Protein AF-A0A939KKQ6-F1 (afdb_monomer)

Organism: NCBI:txid2817862

Radius of gyration: 31.35 Å; Cα contacts (8 Å, |Δi|>4): 139; chains: 1; bounding box: 99×59×78 Å

Foldseek 3Di:
DVVVVVVVVVVVVVVVVVVVVVVVLVVLLVVLVVQLCVQLVVLVCCVVPPDDPDLLVSLVVNLVSQLVNQLSLLLSLQLNVVVVVVDPGSVVSSVVSSVVCVVLSSVLSNVLSVLSSVLSVCVVVCVVVVVVVVNVVSVVVSVLVNVLSSQLSVLCNPPPDDSVVSSVVSVVVSVVVVVVVVVVVVVVVVCVVVVVVVVVCVVVVVVVVVVVVVVVVCVVPVPPPPDD

Secondary structure (DSSP, 8-state):
-HHHHHHHHHHHHHHHHHHHHHHHHHHHHHHHHHHHHHHTHHHHHHHHH---S-HHHHHHHHHHHHTTHHHHHHHHHHHHHHHHTT-S-HHHHHHHHHHHHHHHHHHHHHHHHHHHHHHHHHHHHHHHTT-HHHHHHHHHHHHHHHHHHHHHHHHHHHS---HHHHHHHHHHHHHHHHHHHHHHHHHHHHHHHHHHHHHHHHHHHHHHHHHHHHHHHHHHH-------

Sequence (228 aa):
MKDNNRNRKTNEQLAMNSVKKAVDGVYDLIMANALFMMFNLHILLFLLFYNPANIVLYYLYMALLSLNLLPSYSALVYAVSRKREGGKGIFSDFVKGYRKHFKSSFIIGLLGAVLITFTMYNALFFFISEMEVIFAVLQFQVFFLLIAVMATVPVMIYEEGALREVLSKTFKRFFKLMLTATAAVLILLLTVYLGRIVIVTLIFGFALAAIAQKTLYLRLLGQPDKKK

Solvent-accessible surface area (backbone atoms only — not comparable to full-atom values): 12204 Å² total; per-residue (Å²): 122,72,66,66,60,51,55,49,54,52,52,51,52,51,50,51,52,50,52,49,53,50,51,53,50,54,49,46,52,53,51,42,50,51,52,41,48,62,76,43,40,70,50,55,50,44,71,74,69,62,77,67,94,42,72,67,59,43,43,52,50,52,26,62,57,45,31,52,52,37,18,40,48,39,5,40,55,41,16,60,52,38,50,79,74,69,49,97,40,54,68,65,38,22,58,49,26,26,66,75,43,28,70,66,27,34,58,54,14,48,55,50,24,50,53,52,35,53,51,64,65,46,48,60,57,30,58,77,66,72,35,54,70,61,43,52,53,52,51,52,52,49,51,52,48,49,52,53,57,60,53,30,45,62,46,52,70,75,58,76,68,57,70,69,55,35,48,52,52,34,52,54,50,50,51,50,51,49,52,51,52,51,48,51,52,51,51,51,52,49,51,54,53,52,50,51,52,53,52,51,51,49,54,54,50,52,51,51,50,51,53,51,49,52,52,50,50,49,65,74,64,63,71,74,81,76,88,124

Structure (mmCIF, N/CA/C/O backbone):
data_AF-A0A939KKQ6-F1
#
_entry.id   AF-A0A939KKQ6-F1
#
loop_
_atom_site.group_PDB
_atom_site.id
_atom_site.type_symbol
_atom_site.label_atom_id
_atom_site.label_alt_id
_atom_site.label_comp_id
_atom_site.label_asym_id
_atom_site.label_entity_id
_atom_site.label_seq_id
_atom_site.pdbx_PDB_ins_code
_atom_site.Cartn_x
_atom_site.Cartn_y
_atom_site.Cartn_z
_atom_site.occupancy
_atom_site.B_iso_or_equiv
_atom_site.auth_seq_id
_atom_site.auth_comp_id
_atom_site.auth_asym_id
_atom_site.auth_atom_id
_atom_site.pdbx_PDB_model_num
ATOM 1 N N . MET A 1 1 ? -15.655 -25.500 50.447 1.00 57.69 1 MET A N 1
ATOM 2 C CA . MET A 1 1 ? -15.941 -26.158 49.144 1.00 57.69 1 MET A CA 1
ATOM 3 C C . MET A 1 1 ? -16.738 -25.307 48.138 1.00 57.69 1 MET A C 1
ATOM 5 O O . MET A 1 1 ? -16.566 -25.536 46.949 1.00 57.69 1 MET A O 1
ATOM 9 N N . LYS A 1 2 ? -17.566 -24.321 48.538 1.00 56.38 2 LYS A N 1
ATOM 10 C CA . LYS A 1 2 ? -18.364 -23.494 47.597 1.00 56.38 2 LYS A CA 1
ATOM 11 C C . LYS A 1 2 ? -17.552 -22.519 46.717 1.00 56.38 2 LYS A C 1
ATOM 13 O O . LYS A 1 2 ? -17.923 -22.329 45.562 1.00 56.38 2 LYS A O 1
ATOM 18 N N . ASP A 1 3 ? -16.440 -21.965 47.206 1.00 60.19 3 ASP A N 1
ATOM 19 C CA . ASP A 1 3 ? -15.633 -20.993 46.436 1.00 60.19 3 ASP A CA 1
ATOM 20 C C . ASP A 1 3 ? -14.874 -21.600 45.255 1.00 60.19 3 ASP A C 1
ATOM 22 O O . ASP A 1 3 ? -14.750 -20.974 44.202 1.00 60.19 3 ASP A O 1
ATOM 26 N N . ASN A 1 4 ? -14.445 -22.858 45.373 1.00 60.75 4 ASN A N 1
ATOM 27 C CA . ASN A 1 4 ? -13.670 -23.515 44.319 1.00 60.75 4 ASN A CA 1
ATOM 28 C C . ASN A 1 4 ? -14.502 -23.728 43.037 1.00 60.75 4 ASN A C 1
ATOM 30 O O . ASN A 1 4 ? -13.975 -23.703 41.929 1.00 60.75 4 ASN A O 1
ATOM 34 N N . ASN A 1 5 ? -15.824 -23.874 43.180 1.00 61.81 5 ASN A N 1
ATOM 35 C CA . ASN A 1 5 ? -16.749 -24.061 42.060 1.00 61.81 5 ASN A CA 1
ATOM 36 C C . ASN A 1 5 ? -17.124 -22.738 41.365 1.00 61.81 5 ASN A C 1
ATOM 38 O O . ASN A 1 5 ? -17.440 -22.735 40.176 1.00 61.81 5 ASN A O 1
ATOM 42 N N . ARG A 1 6 ? -17.074 -21.605 42.084 1.00 65.38 6 ARG A N 1
ATOM 43 C CA . ARG A 1 6 ? -17.277 -20.267 41.503 1.00 65.38 6 ARG A CA 1
ATOM 44 C C . ARG A 1 6 ? -16.090 -19.859 40.639 1.00 65.38 6 ARG A C 1
ATOM 46 O O . ARG A 1 6 ? -16.294 -19.492 39.489 1.00 65.38 6 ARG A O 1
ATOM 53 N N . ASN A 1 7 ? -14.868 -20.015 41.148 1.00 69.44 7 ASN A N 1
ATOM 54 C CA . ASN A 1 7 ? -13.655 -19.670 40.401 1.00 69.44 7 ASN A CA 1
ATOM 55 C C . ASN A 1 7 ? -13.501 -20.499 39.119 1.00 69.44 7 ASN A C 1
ATOM 57 O O . ASN A 1 7 ? -13.081 -19.974 38.091 1.00 69.44 7 ASN A O 1
ATOM 61 N N . ARG A 1 8 ? -13.915 -21.773 39.146 1.00 69.12 8 ARG A N 1
ATOM 62 C CA . ARG A 1 8 ? -13.898 -22.644 37.964 1.00 69.12 8 ARG A CA 1
ATOM 63 C C . ARG A 1 8 ? -14.851 -22.156 36.866 1.00 69.12 8 ARG A C 1
ATOM 65 O O . ARG A 1 8 ? -14.421 -21.998 35.729 1.00 69.12 8 ARG A O 1
ATOM 72 N N . LYS A 1 9 ? -16.092 -21.797 37.222 1.00 71.56 9 LYS A N 1
ATOM 73 C CA . LYS A 1 9 ? -17.077 -21.229 36.282 1.00 71.56 9 LYS A CA 1
ATOM 74 C C . LYS A 1 9 ? -16.647 -19.876 35.708 1.00 71.56 9 LYS A C 1
ATOM 76 O O . LYS A 1 9 ? -16.843 -19.635 34.521 1.00 71.56 9 LYS A O 1
ATOM 81 N N . THR A 1 10 ? -16.035 -19.011 36.520 1.00 77.31 10 THR A N 1
ATOM 82 C CA . THR A 1 10 ? -15.512 -17.716 36.055 1.00 77.31 10 THR A CA 1
ATOM 83 C C . THR A 1 10 ? -14.364 -17.903 35.061 1.00 77.31 10 THR A C 1
ATOM 85 O O . THR A 1 10 ? -14.340 -17.249 34.021 1.00 77.31 10 THR A O 1
ATOM 88 N N . ASN A 1 11 ? -13.445 -18.835 35.330 1.00 75.56 11 ASN A N 1
ATOM 89 C CA . ASN A 1 11 ? -12.328 -19.135 34.432 1.00 75.56 11 ASN A CA 1
ATOM 90 C C . ASN A 1 11 ? -12.797 -19.774 33.114 1.00 75.56 11 ASN A C 1
ATOM 92 O O . ASN A 1 11 ? -12.297 -19.411 32.051 1.00 75.56 11 ASN A O 1
ATOM 96 N N . GLU A 1 12 ? -13.794 -20.661 33.161 1.00 76.38 12 GLU A N 1
ATOM 97 C CA . GLU A 1 12 ? -14.427 -21.238 31.967 1.00 76.38 12 GLU A CA 1
ATOM 98 C C . GLU A 1 12 ? -15.141 -20.170 31.123 1.00 76.38 12 GLU A C 1
ATOM 100 O O . GLU A 1 12 ? -14.982 -20.141 29.904 1.00 76.38 12 GLU A O 1
ATOM 105 N N . GLN A 1 13 ? -15.853 -19.226 31.752 1.00 76.31 13 GLN A N 1
ATOM 106 C CA . GLN A 1 13 ? -16.462 -18.088 31.051 1.00 76.31 13 GLN A CA 1
ATOM 107 C C . GLN A 1 13 ? -15.425 -17.157 30.418 1.00 76.31 13 GLN A C 1
ATOM 109 O O . GLN A 1 13 ? -15.622 -16.694 29.294 1.00 76.31 13 GLN A O 1
ATOM 114 N N . LEU A 1 14 ? -14.315 -16.879 31.106 1.00 75.81 14 LEU A N 1
ATOM 115 C CA . LEU A 1 14 ? -13.223 -16.071 30.560 1.00 75.81 14 LEU A CA 1
ATOM 116 C C . LEU A 1 14 ? -12.559 -16.758 29.360 1.00 75.81 14 LEU A C 1
ATOM 118 O O . LEU A 1 14 ? -12.304 -16.094 28.354 1.00 75.81 14 LEU A O 1
ATOM 122 N N . ALA A 1 15 ? -12.347 -18.075 29.431 1.00 74.81 15 ALA A N 1
ATOM 123 C CA . ALA A 1 15 ? -11.810 -18.872 28.331 1.00 74.81 15 ALA A CA 1
ATOM 124 C C . ALA A 1 15 ? -12.779 -18.944 27.137 1.00 74.81 15 ALA A C 1
ATOM 126 O O . ALA A 1 15 ? -12.375 -18.728 25.999 1.00 74.81 15 ALA A O 1
ATOM 127 N N . MET A 1 16 ? -14.079 -19.159 27.366 1.00 76.56 16 MET A N 1
ATOM 128 C CA . MET A 1 16 ? -15.081 -19.102 26.291 1.00 76.56 16 MET A CA 1
ATOM 129 C C . MET A 1 16 ? -15.145 -17.717 25.641 1.00 76.56 16 MET A C 1
ATOM 131 O O . MET A 1 16 ? -15.246 -17.612 24.420 1.00 76.56 16 MET A O 1
ATOM 135 N N . ASN A 1 17 ? -15.049 -16.648 26.433 1.00 79.56 17 ASN A N 1
ATOM 136 C CA . ASN A 1 17 ? -15.054 -15.283 25.914 1.00 79.56 17 ASN A CA 1
ATOM 137 C C . ASN A 1 17 ? -13.788 -14.955 25.111 1.00 79.56 17 ASN A C 1
ATOM 139 O O . ASN A 1 17 ? -13.879 -14.226 24.122 1.00 79.56 17 ASN A O 1
ATOM 143 N N . SER A 1 18 ? -12.618 -15.471 25.500 1.00 73.62 18 SER A N 1
ATOM 144 C CA . SER A 1 18 ? -11.380 -15.276 24.737 1.00 73.62 18 SER A CA 1
ATOM 145 C C . SER A 1 18 ? -11.393 -16.065 23.428 1.00 73.62 18 SER A C 1
ATOM 147 O O . SER A 1 18 ? -11.073 -15.497 22.384 1.00 73.62 18 SER A O 1
ATOM 149 N N . VAL A 1 19 ? -11.852 -17.321 23.454 1.00 77.38 19 VAL A N 1
ATOM 150 C CA . VAL A 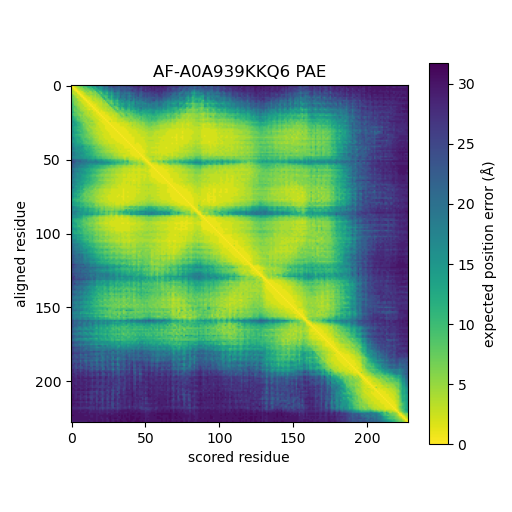1 19 ? -12.020 -18.155 22.254 1.00 77.38 19 VAL A CA 1
ATOM 151 C C . VAL A 1 19 ? -13.021 -17.519 21.298 1.00 77.38 19 VAL A C 1
ATOM 153 O O . VAL A 1 19 ? -12.714 -17.356 20.121 1.00 77.38 19 VAL A O 1
ATOM 156 N N . LYS A 1 20 ? -14.179 -17.071 21.795 1.00 78.88 20 LYS A N 1
ATOM 157 C CA . LYS A 1 20 ? -15.179 -16.382 20.972 1.00 78.88 20 LYS A CA 1
ATOM 158 C C . LYS A 1 20 ? -14.604 -15.124 20.318 1.00 78.88 20 LYS A C 1
ATOM 160 O O . LYS A 1 20 ? -14.741 -14.957 19.114 1.00 78.88 20 LYS A O 1
ATOM 165 N N . LYS A 1 21 ? -13.889 -14.282 21.075 1.00 79.19 21 LYS A N 1
ATOM 166 C CA . LYS A 1 21 ? -13.213 -13.093 20.521 1.00 79.19 21 LYS A CA 1
ATOM 167 C C . LYS A 1 21 ? -12.182 -13.445 19.447 1.00 79.19 21 LYS A C 1
ATOM 169 O O . LYS A 1 21 ? -12.068 -12.715 18.468 1.00 79.19 21 LYS A O 1
ATOM 174 N N . ALA A 1 22 ? -11.430 -14.530 19.627 1.00 74.06 22 ALA A N 1
ATOM 175 C CA . ALA A 1 22 ? -10.455 -14.982 18.640 1.00 74.06 22 ALA A CA 1
ATOM 176 C C . ALA A 1 22 ? -11.140 -15.474 17.354 1.00 74.06 22 ALA A C 1
ATOM 178 O O . ALA A 1 22 ? -10.745 -15.064 16.265 1.00 74.06 22 ALA A O 1
ATOM 179 N N . VAL A 1 23 ? -12.193 -16.288 17.475 1.00 76.75 23 VAL A N 1
ATOM 180 C CA . VAL A 1 23 ? -12.977 -16.796 16.337 1.00 76.75 23 VAL A CA 1
ATOM 181 C C . VAL A 1 23 ? -13.659 -15.655 15.582 1.00 76.75 23 VAL A C 1
ATOM 183 O O . VAL A 1 23 ? -13.524 -15.575 14.363 1.00 76.75 23 VAL A O 1
ATOM 186 N N . ASP A 1 24 ? -14.311 -14.734 16.296 1.00 81.06 24 ASP A N 1
ATOM 187 C CA . ASP A 1 24 ? -14.930 -13.544 15.705 1.00 81.06 24 ASP A CA 1
ATOM 188 C C . ASP A 1 24 ? -13.878 -12.686 14.978 1.00 81.06 24 ASP A C 1
ATOM 190 O O . ASP A 1 24 ? -14.123 -12.193 13.878 1.00 81.06 24 ASP A O 1
ATOM 194 N N . GLY A 1 25 ? -12.672 -12.564 15.546 1.00 74.81 25 GLY A N 1
ATOM 195 C CA . GLY A 1 25 ? -11.554 -11.851 14.927 1.00 74.81 25 GLY A CA 1
ATOM 196 C C . GLY A 1 25 ? -11.052 -12.503 13.635 1.00 74.81 25 GLY A C 1
ATOM 197 O O . GLY A 1 25 ? -10.799 -11.803 12.654 1.00 74.81 25 GLY A O 1
ATOM 198 N N . VAL A 1 26 ? -10.936 -13.834 13.602 1.00 74.50 26 VAL A N 1
ATOM 199 C CA . VAL A 1 26 ? -10.569 -14.577 12.384 1.00 74.50 26 VAL A CA 1
ATOM 200 C C . VAL A 1 26 ? -11.656 -14.435 11.320 1.00 74.50 26 VAL A C 1
ATOM 202 O O . VAL A 1 26 ? -11.345 -14.156 10.163 1.00 74.50 26 VAL A O 1
ATOM 205 N N . TYR A 1 27 ? -12.927 -14.563 11.706 1.00 79.50 27 TYR A N 1
ATOM 206 C CA . TYR A 1 27 ? -14.058 -14.389 10.798 1.00 79.50 27 TYR A CA 1
ATOM 207 C C . TYR A 1 27 ? -14.090 -12.984 10.184 1.00 79.50 27 TYR A C 1
ATOM 209 O O . TYR A 1 27 ? -14.224 -12.844 8.969 1.00 79.50 27 TYR A O 1
ATOM 217 N N . ASP A 1 28 ? -13.905 -11.946 11.002 1.00 78.69 28 ASP A N 1
ATOM 218 C CA . ASP A 1 28 ? -13.861 -10.561 10.534 1.00 78.69 28 ASP A CA 1
ATOM 219 C C . ASP A 1 28 ? -12.717 -10.344 9.532 1.00 78.69 28 ASP A C 1
ATOM 221 O O . ASP A 1 28 ? -12.921 -9.696 8.507 1.00 78.69 28 ASP A O 1
ATOM 225 N N . LEU A 1 29 ? -11.532 -10.920 9.772 1.00 74.44 29 LEU A N 1
ATOM 226 C CA . LEU A 1 29 ? -10.410 -10.849 8.829 1.00 74.44 29 LEU A CA 1
ATOM 227 C C . LEU A 1 29 ? -10.716 -11.566 7.509 1.00 74.44 29 LEU A C 1
ATOM 229 O O . LEU A 1 29 ? -10.421 -11.025 6.443 1.00 74.44 29 LEU A O 1
ATOM 233 N N . ILE A 1 30 ? -11.317 -12.757 7.556 1.00 76.06 30 ILE A N 1
ATOM 234 C CA . ILE A 1 30 ? -11.721 -13.498 6.351 1.00 76.06 30 ILE A CA 1
ATOM 235 C C . ILE A 1 30 ? -12.739 -12.680 5.553 1.00 76.06 30 ILE A C 1
ATOM 237 O O . ILE A 1 30 ? -12.566 -12.483 4.352 1.00 76.06 30 ILE A O 1
ATOM 241 N N . MET A 1 31 ? -13.764 -12.150 6.220 1.00 80.62 31 MET A N 1
ATOM 242 C CA . MET A 1 31 ? -14.809 -11.353 5.582 1.00 80.62 31 MET A CA 1
ATOM 243 C C . MET A 1 31 ? -14.251 -10.060 4.974 1.00 80.62 31 MET A C 1
ATOM 245 O O . MET A 1 31 ? -14.597 -9.704 3.849 1.00 80.62 31 MET A O 1
ATOM 249 N N . ALA A 1 32 ? -13.357 -9.364 5.679 1.00 76.81 32 ALA A N 1
ATOM 250 C CA . ALA A 1 32 ? -12.738 -8.143 5.173 1.00 76.81 32 ALA A CA 1
ATOM 251 C C . ALA A 1 32 ? -11.906 -8.418 3.903 1.00 76.81 32 ALA A C 1
ATOM 253 O O . ALA A 1 32 ? -12.008 -7.678 2.923 1.00 76.81 32 ALA A O 1
ATOM 254 N N . ASN A 1 33 ? -11.148 -9.521 3.884 1.00 76.75 33 ASN A N 1
ATOM 255 C CA . ASN A 1 33 ? -10.413 -9.966 2.697 1.00 76.75 33 ASN A CA 1
ATOM 256 C C . ASN A 1 33 ? -11.347 -10.392 1.556 1.00 76.75 33 ASN A C 1
ATOM 258 O O . ASN A 1 33 ? -11.089 -10.056 0.403 1.00 76.75 33 ASN A O 1
ATOM 262 N N . ALA A 1 34 ? -12.453 -11.081 1.855 1.00 78.50 34 ALA A N 1
ATOM 263 C CA . ALA A 1 34 ? -13.452 -11.448 0.853 1.00 78.50 34 ALA A CA 1
ATOM 264 C C . ALA A 1 34 ? -14.061 -10.210 0.177 1.00 78.50 34 ALA A C 1
ATOM 266 O O . ALA A 1 34 ? -14.188 -10.176 -1.046 1.00 78.50 34 ALA A O 1
ATOM 267 N N . LEU A 1 35 ? -14.362 -9.159 0.948 1.00 81.56 35 LEU A N 1
ATOM 268 C CA . LEU A 1 35 ? -14.843 -7.883 0.412 1.00 81.56 35 LEU A CA 1
ATOM 269 C C . LEU A 1 35 ? -13.787 -7.179 -0.440 1.00 81.56 35 LEU A C 1
ATOM 271 O O . LEU A 1 35 ? -14.107 -6.680 -1.518 1.00 81.56 35 LEU A O 1
ATOM 275 N N . PHE A 1 36 ? -12.527 -7.185 -0.001 1.00 81.44 36 PHE A N 1
ATOM 276 C CA . PHE A 1 36 ? -11.420 -6.662 -0.797 1.00 81.44 36 PHE A CA 1
ATOM 277 C C . PHE A 1 36 ? -11.291 -7.394 -2.142 1.00 81.44 36 PHE A C 1
ATOM 279 O O . PHE A 1 36 ? -11.201 -6.742 -3.181 1.00 81.44 36 PHE A O 1
ATOM 286 N N . MET A 1 37 ? -11.348 -8.729 -2.151 1.00 78.06 37 MET A N 1
ATOM 287 C CA . MET A 1 37 ? -11.306 -9.519 -3.387 1.00 78.06 37 MET A CA 1
ATOM 288 C C . MET A 1 37 ? -12.514 -9.242 -4.284 1.00 78.06 37 MET A C 1
ATOM 290 O O . MET A 1 37 ? -12.345 -9.034 -5.479 1.00 78.06 37 MET A O 1
ATOM 294 N N . MET A 1 38 ? -13.720 -9.176 -3.717 1.00 87.25 38 MET A N 1
ATOM 295 C CA . MET A 1 38 ? -14.950 -8.917 -4.469 1.00 87.25 38 MET A CA 1
ATOM 296 C C . MET A 1 38 ? -14.921 -7.550 -5.165 1.00 87.25 38 MET A C 1
ATOM 298 O O . MET A 1 38 ? -15.264 -7.451 -6.340 1.00 87.25 38 MET A O 1
ATOM 302 N N . PHE A 1 39 ? -14.447 -6.507 -4.478 1.00 86.69 39 PHE A N 1
ATOM 303 C CA . PHE A 1 39 ? -14.299 -5.168 -5.059 1.00 86.69 39 PHE A CA 1
ATOM 304 C C . PHE A 1 39 ? -13.182 -5.087 -6.110 1.00 86.69 39 PHE A C 1
ATOM 306 O O . PHE A 1 39 ? -13.169 -4.143 -6.894 1.00 86.69 39 PHE A O 1
ATOM 313 N N . ASN A 1 40 ? -12.258 -6.049 -6.148 1.00 82.94 40 ASN A N 1
ATOM 314 C CA . ASN A 1 40 ? -11.178 -6.123 -7.138 1.00 82.94 40 ASN A CA 1
ATOM 315 C C . ASN A 1 40 ? -11.331 -7.296 -8.115 1.00 82.94 40 ASN A C 1
ATOM 317 O O . ASN A 1 40 ? -10.390 -7.620 -8.843 1.00 82.94 40 ASN A O 1
ATOM 321 N N . LEU A 1 41 ? -12.509 -7.927 -8.164 1.00 85.00 41 LEU A N 1
ATOM 322 C CA . LEU A 1 41 ? -12.751 -9.107 -8.992 1.00 85.00 41 LEU A CA 1
ATOM 323 C C . LEU A 1 41 ? -12.521 -8.814 -10.479 1.00 85.00 41 LEU A C 1
ATOM 325 O O . LEU A 1 41 ? -12.024 -9.670 -11.204 1.00 85.00 41 LEU A O 1
ATOM 329 N N . HIS A 1 42 ? -12.802 -7.588 -10.926 1.00 83.12 42 HIS A N 1
ATOM 330 C CA . HIS A 1 42 ? -12.552 -7.143 -12.299 1.00 83.12 42 HIS A CA 1
ATOM 331 C C . HIS A 1 42 ? -11.079 -7.262 -12.711 1.00 83.12 42 HIS A C 1
ATOM 333 O O . HIS A 1 42 ? -10.807 -7.583 -13.863 1.00 83.12 42 HIS A O 1
ATOM 339 N N . ILE A 1 43 ? -10.135 -7.064 -11.784 1.00 80.12 43 ILE A N 1
ATOM 340 C CA . ILE A 1 43 ? -8.696 -7.218 -12.050 1.00 80.12 43 ILE A CA 1
ATOM 341 C C . ILE A 1 43 ? -8.368 -8.692 -12.288 1.00 80.12 43 ILE A C 1
ATOM 343 O O . ILE A 1 43 ? -7.660 -9.024 -13.232 1.00 80.12 43 ILE A O 1
ATOM 347 N N . LEU A 1 44 ? -8.917 -9.585 -11.458 1.00 75.69 44 LEU A N 1
ATOM 348 C CA . LEU A 1 44 ? -8.708 -11.028 -11.591 1.00 75.69 44 LEU A CA 1
ATOM 349 C C . LEU A 1 44 ? -9.304 -11.558 -12.898 1.00 75.69 44 LEU A C 1
ATOM 351 O O . LEU A 1 44 ? -8.647 -12.313 -13.608 1.00 75.69 44 LEU A O 1
ATOM 355 N N . LEU A 1 45 ? -10.519 -11.126 -13.243 1.00 78.62 45 LEU A N 1
ATOM 356 C CA . LEU A 1 45 ? -11.155 -11.487 -14.511 1.00 78.62 45 LEU A CA 1
ATOM 357 C C . LEU A 1 45 ? -10.340 -10.985 -15.706 1.00 78.62 45 LEU A C 1
ATOM 359 O O . LEU A 1 45 ? -10.140 -11.729 -16.662 1.00 78.62 45 LEU A O 1
ATOM 363 N N . PHE A 1 46 ? -9.824 -9.756 -15.641 1.00 81.06 46 PHE A N 1
ATOM 364 C CA . PHE A 1 46 ? -8.942 -9.233 -16.679 1.00 81.06 46 PHE A CA 1
ATOM 365 C C . PHE A 1 46 ? -7.676 -10.087 -16.821 1.00 81.06 46 PHE A C 1
ATOM 367 O O . PHE A 1 46 ? -7.363 -10.516 -17.922 1.00 81.06 46 PHE A O 1
ATOM 374 N N . LEU A 1 47 ? -6.995 -10.416 -15.722 1.00 72.56 47 LEU A N 1
ATOM 375 C CA . LEU A 1 47 ? -5.782 -11.242 -15.757 1.00 72.56 47 LEU A CA 1
ATOM 376 C C . LEU A 1 47 ? -6.017 -12.661 -16.303 1.00 72.56 47 LEU A C 1
ATOM 378 O O . LEU A 1 47 ? -5.118 -13.225 -16.917 1.00 72.56 47 LEU A O 1
ATOM 382 N N . LEU A 1 48 ? -7.197 -13.243 -16.071 1.00 72.88 48 LEU A N 1
ATOM 383 C CA . LEU A 1 48 ? -7.518 -14.607 -16.505 1.00 72.88 48 LEU A CA 1
ATOM 384 C C . LEU A 1 48 ? -7.973 -14.693 -17.965 1.00 72.88 48 LEU A C 1
ATOM 386 O O . LEU A 1 48 ? -7.690 -15.688 -18.628 1.00 72.88 48 LEU A O 1
ATOM 390 N N . PHE A 1 49 ? -8.703 -13.688 -18.454 1.00 79.38 49 PHE A N 1
ATOM 391 C CA . PHE A 1 49 ? -9.411 -13.781 -19.735 1.00 79.38 49 PHE A CA 1
ATOM 392 C C . PHE A 1 49 ? -8.932 -12.786 -20.792 1.00 79.38 49 PHE A C 1
ATOM 394 O O . PHE A 1 49 ? -9.253 -12.954 -21.969 1.00 79.38 49 PHE A O 1
ATOM 401 N N . TYR A 1 50 ? -8.186 -11.745 -20.415 1.00 80.50 50 TYR A N 1
ATOM 402 C CA . TYR A 1 50 ? -7.744 -10.742 -21.373 1.00 80.50 50 TYR A CA 1
ATOM 403 C C . TYR A 1 50 ? -6.489 -11.204 -22.114 1.00 80.50 50 TYR A C 1
ATOM 405 O O . TYR A 1 50 ? -5.404 -11.299 -21.543 1.00 80.50 50 TYR A O 1
ATOM 413 N N . ASN A 1 51 ? -6.637 -11.443 -23.416 1.00 80.12 51 ASN A N 1
ATOM 414 C CA . ASN A 1 51 ? -5.518 -11.714 -24.308 1.00 80.12 51 ASN A CA 1
ATOM 415 C C . ASN A 1 51 ? -5.117 -10.419 -25.038 1.00 80.12 51 ASN A C 1
ATOM 417 O O . ASN A 1 51 ? -5.907 -9.897 -25.833 1.00 80.12 51 ASN A O 1
ATOM 421 N N . PRO A 1 52 ? -3.932 -9.850 -24.765 1.00 78.31 52 PRO A N 1
ATOM 422 C CA . PRO A 1 52 ? -3.566 -8.559 -25.317 1.00 78.31 52 PRO A CA 1
ATOM 423 C C . PRO A 1 52 ? -3.161 -8.646 -26.791 1.00 78.31 52 PRO A C 1
ATOM 425 O O . PRO A 1 52 ? -2.131 -9.215 -27.132 1.00 78.31 52 PRO A O 1
ATOM 428 N N . ALA A 1 53 ? -3.902 -7.957 -27.662 1.00 83.31 53 ALA A N 1
ATOM 429 C CA . ALA A 1 53 ? -3.459 -7.704 -29.038 1.00 83.31 53 ALA A CA 1
ATOM 430 C C . ALA A 1 53 ? -2.264 -6.728 -29.104 1.00 83.31 53 ALA A C 1
ATOM 432 O O . ALA A 1 53 ? -1.523 -6.701 -30.082 1.00 83.31 53 ALA A O 1
ATOM 433 N N . ASN A 1 54 ? -2.086 -5.900 -28.068 1.00 84.31 54 ASN A N 1
ATOM 434 C CA . ASN A 1 54 ? -1.011 -4.920 -27.958 1.00 84.31 54 ASN A CA 1
ATOM 435 C C . ASN A 1 54 ? -0.595 -4.761 -26.486 1.00 84.31 54 ASN A C 1
ATOM 437 O O . ASN A 1 54 ? -1.439 -4.533 -25.614 1.00 84.31 54 ASN A O 1
ATOM 441 N N . ILE A 1 55 ? 0.712 -4.841 -26.223 1.00 78.75 55 ILE A N 1
ATOM 442 C CA . ILE A 1 55 ? 1.304 -4.736 -24.882 1.00 78.75 55 ILE A CA 1
ATOM 443 C C . ILE A 1 55 ? 1.058 -3.367 -24.222 1.00 78.75 55 ILE A C 1
ATOM 445 O O . ILE A 1 55 ? 0.870 -3.273 -23.013 1.00 78.75 55 ILE A O 1
ATOM 449 N N . VAL A 1 56 ? 0.983 -2.295 -25.011 1.00 80.50 56 VAL A N 1
ATOM 450 C CA . VAL A 1 56 ? 0.706 -0.938 -24.524 1.00 80.50 56 VAL A CA 1
ATOM 451 C C . VAL A 1 56 ? -0.730 -0.837 -24.023 1.00 80.50 56 VAL A C 1
ATOM 453 O O . VAL A 1 56 ? -0.969 -0.334 -22.926 1.00 80.50 56 VAL A O 1
ATOM 456 N N . LEU A 1 57 ? -1.686 -1.370 -24.791 1.00 84.06 57 LEU A N 1
ATOM 457 C CA . LEU A 1 57 ? -3.089 -1.434 -24.372 1.00 84.06 57 LEU A CA 1
ATOM 458 C C . LEU A 1 57 ? -3.255 -2.314 -23.131 1.00 84.06 57 LEU A C 1
ATOM 460 O O . LEU A 1 57 ? -4.001 -1.951 -22.227 1.00 84.06 57 LEU A O 1
ATOM 464 N N . TYR A 1 58 ? -2.523 -3.429 -23.051 1.00 83.12 58 TYR A N 1
ATOM 465 C CA . TYR A 1 58 ? -2.497 -4.278 -21.861 1.00 83.12 58 TYR A CA 1
ATOM 466 C C . TYR A 1 58 ? -2.100 -3.499 -20.604 1.00 83.12 58 TYR A C 1
ATOM 468 O O . TYR A 1 58 ? -2.829 -3.517 -19.613 1.00 83.12 58 TYR A O 1
ATOM 476 N N . TYR A 1 59 ? -0.979 -2.773 -20.650 1.00 81.00 59 TYR A N 1
ATOM 477 C CA . TYR A 1 59 ? -0.507 -1.997 -19.504 1.00 81.00 59 TYR A CA 1
ATOM 478 C C . TYR A 1 59 ? -1.436 -0.839 -19.153 1.00 81.00 59 TYR A C 1
ATOM 480 O O . TYR A 1 59 ? -1.681 -0.602 -17.972 1.00 81.00 59 TYR A O 1
ATOM 488 N N . LEU A 1 60 ? -2.010 -0.164 -20.152 1.00 84.19 60 LEU A N 1
ATOM 489 C CA . LEU A 1 60 ? -2.994 0.888 -19.919 1.00 84.19 60 LEU A CA 1
ATOM 490 C C . LEU A 1 60 ? -4.234 0.347 -19.192 1.00 84.19 60 LEU A C 1
ATOM 492 O O . LEU A 1 60 ? -4.666 0.927 -18.196 1.00 84.19 60 LEU A O 1
ATOM 496 N N . TYR A 1 61 ? -4.790 -0.779 -19.645 1.00 86.50 61 TYR A N 1
ATOM 497 C CA . TYR A 1 61 ? -5.934 -1.400 -18.977 1.00 86.50 61 TYR A CA 1
ATOM 498 C C . TYR A 1 61 ? -5.579 -1.897 -17.576 1.00 86.50 61 TYR A C 1
ATOM 500 O O . TYR A 1 61 ? -6.333 -1.635 -16.640 1.00 86.50 61 TYR A O 1
ATOM 508 N N . MET A 1 62 ? -4.412 -2.521 -17.391 1.00 79.75 62 MET A N 1
ATOM 509 C CA . MET A 1 62 ? -3.932 -2.908 -16.062 1.00 79.75 62 MET A CA 1
ATOM 510 C C . MET A 1 62 ? -3.846 -1.714 -15.110 1.00 79.75 62 MET A C 1
ATOM 512 O O . MET A 1 62 ? -4.294 -1.810 -13.967 1.00 79.75 62 MET A O 1
ATOM 516 N N . ALA A 1 63 ? -3.327 -0.577 -15.576 1.00 81.88 63 ALA A N 1
ATOM 517 C CA . ALA A 1 63 ? -3.233 0.648 -14.790 1.00 81.88 63 ALA A CA 1
ATOM 518 C C . ALA A 1 63 ? -4.611 1.167 -14.366 1.00 81.88 63 ALA A C 1
ATOM 520 O O . ALA A 1 63 ? -4.828 1.462 -13.191 1.00 81.88 63 ALA A O 1
ATOM 521 N N . LEU A 1 64 ? -5.552 1.231 -15.313 1.00 87.94 64 LEU A N 1
ATOM 522 C CA . LEU A 1 64 ? -6.915 1.707 -15.079 1.00 87.94 64 LEU A CA 1
ATOM 523 C C . LEU A 1 64 ? -7.672 0.810 -14.096 1.00 87.94 64 LEU A C 1
ATOM 525 O O . LEU A 1 64 ? -8.287 1.306 -13.153 1.00 87.94 64 LEU A O 1
ATOM 529 N N . LEU A 1 65 ? -7.596 -0.510 -14.272 1.00 85.56 65 LEU A N 1
ATOM 530 C CA . LEU A 1 65 ? -8.266 -1.469 -13.391 1.00 85.56 65 LEU A CA 1
ATOM 531 C C . LEU A 1 65 ? -7.664 -1.458 -11.977 1.00 85.56 65 LEU A C 1
ATOM 533 O O . LEU A 1 65 ? -8.394 -1.620 -10.994 1.00 85.56 65 LEU A O 1
ATOM 537 N N . SER A 1 66 ? -6.358 -1.190 -11.870 1.00 81.31 66 SER A N 1
ATOM 538 C CA . SER A 1 66 ? -5.626 -1.076 -10.603 1.00 81.31 66 SER A CA 1
ATOM 539 C C . SER A 1 66 ? -5.990 0.166 -9.787 1.00 81.31 66 SER A C 1
ATOM 541 O O . SER A 1 66 ? -5.721 0.195 -8.586 1.00 81.31 66 SER A O 1
ATOM 543 N N . LEU A 1 67 ? -6.656 1.170 -10.372 1.00 87.38 67 LEU A N 1
ATOM 544 C CA . LEU A 1 67 ? -7.076 2.373 -9.640 1.00 87.38 67 LEU A CA 1
ATOM 545 C C . LEU A 1 67 ? -8.003 2.058 -8.456 1.00 87.38 67 LEU A C 1
ATOM 547 O O . LEU A 1 67 ? -8.043 2.828 -7.497 1.00 87.38 67 LEU A O 1
ATOM 551 N N . ASN A 1 68 ? -8.718 0.926 -8.487 1.00 87.19 68 ASN A N 1
ATOM 552 C CA . ASN A 1 68 ? -9.597 0.518 -7.391 1.00 87.19 68 ASN A CA 1
ATOM 553 C C . ASN A 1 68 ? -8.872 -0.172 -6.218 1.00 87.19 68 ASN A C 1
ATOM 555 O O . ASN A 1 68 ? -9.445 -0.292 -5.129 1.00 87.19 68 ASN A O 1
ATOM 559 N N . LEU A 1 69 ? -7.613 -0.592 -6.394 1.00 82.69 69 LEU A N 1
ATOM 560 C CA . LEU A 1 69 ? -6.858 -1.322 -5.367 1.00 82.69 69 LEU A CA 1
ATOM 561 C C . LEU A 1 69 ? -6.649 -0.483 -4.108 1.00 82.69 69 LEU A C 1
ATOM 563 O O . LEU A 1 69 ? -6.867 -0.954 -2.997 1.00 82.69 69 LEU A O 1
ATOM 567 N N . LEU A 1 70 ? -6.263 0.781 -4.267 1.00 85.94 70 LEU A N 1
ATOM 568 C CA . LEU A 1 70 ? -5.996 1.663 -3.132 1.00 85.94 70 LEU A CA 1
ATOM 569 C C . LEU A 1 70 ? -7.274 2.079 -2.380 1.00 85.94 70 LEU A C 1
ATOM 571 O O . LEU A 1 70 ? -7.292 1.967 -1.152 1.00 85.94 70 LEU A O 1
ATOM 575 N N . PRO A 1 71 ? -8.373 2.477 -3.050 1.00 89.62 71 PRO A N 1
ATOM 576 C CA . PRO A 1 71 ? -9.664 2.678 -2.395 1.00 89.62 71 PRO A CA 1
ATOM 577 C C . PRO A 1 71 ? -10.163 1.450 -1.621 1.00 89.62 71 PRO A C 1
ATOM 579 O O . PRO A 1 71 ? -10.540 1.569 -0.455 1.00 89.62 71 PRO A O 1
ATOM 582 N N . SER A 1 72 ? -10.109 0.259 -2.216 1.00 86.75 72 SER A N 1
ATOM 583 C CA . SER A 1 72 ? -10.529 -0.982 -1.546 1.00 86.75 72 SER A CA 1
ATOM 584 C C . SER A 1 72 ? -9.596 -1.390 -0.397 1.00 86.75 72 SER A C 1
ATOM 586 O O . SER A 1 72 ? -10.072 -1.836 0.647 1.00 86.75 72 SER A O 1
ATOM 588 N N . TYR A 1 73 ? -8.287 -1.164 -0.521 1.00 83.88 73 TYR A N 1
ATOM 589 C CA . TYR A 1 73 ? -7.334 -1.370 0.570 1.00 83.88 73 TYR A CA 1
ATOM 590 C C . TYR A 1 73 ? -7.556 -0.377 1.723 1.00 83.88 73 TYR A C 1
ATOM 592 O O . TYR A 1 73 ? -7.507 -0.755 2.893 1.00 83.88 73 TYR A O 1
ATOM 600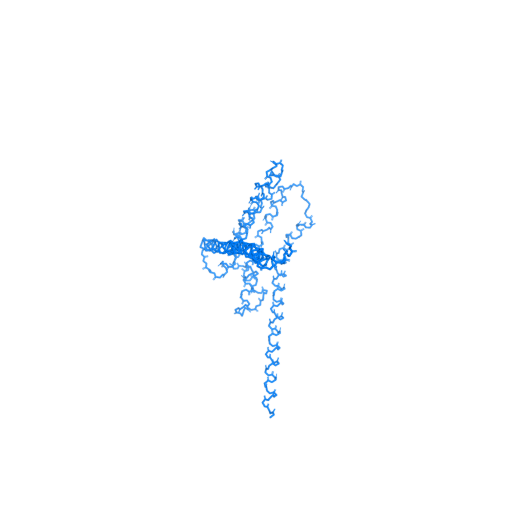 N N . SER A 1 74 ? -7.893 0.881 1.426 1.00 85.62 74 SER A N 1
ATOM 601 C CA . SER A 1 74 ? -8.260 1.855 2.462 1.00 85.62 74 SER A CA 1
ATOM 602 C C . SER A 1 74 ? -9.519 1.449 3.231 1.00 85.62 74 SER A C 1
ATOM 604 O O . SER A 1 74 ? -9.565 1.566 4.455 1.00 85.62 74 SER A O 1
ATOM 606 N N . ALA A 1 75 ? -10.512 0.891 2.534 1.00 89.38 75 ALA A N 1
ATOM 607 C CA . ALA A 1 75 ? -11.726 0.358 3.135 1.00 89.38 75 ALA A CA 1
ATOM 608 C C . ALA A 1 75 ? -11.435 -0.829 4.063 1.00 89.38 75 ALA A C 1
ATOM 610 O O . ALA A 1 75 ? -11.968 -0.887 5.172 1.00 89.38 75 ALA A O 1
ATOM 611 N N . LEU A 1 76 ? -10.543 -1.730 3.635 1.00 87.06 76 LEU A N 1
ATOM 612 C CA . LEU A 1 76 ? -10.068 -2.865 4.425 1.00 87.06 76 LEU A CA 1
ATOM 613 C C . LEU A 1 76 ? -9.421 -2.395 5.736 1.00 87.06 76 LEU A C 1
ATOM 615 O O . LEU A 1 76 ? -9.844 -2.801 6.820 1.00 87.06 76 LEU A O 1
ATOM 619 N N . VAL A 1 77 ? -8.430 -1.502 5.645 1.00 84.25 77 VAL A N 1
ATOM 620 C CA . VAL A 1 77 ? -7.704 -0.983 6.815 1.00 84.25 77 VAL A CA 1
ATOM 621 C C . VAL A 1 77 ? -8.648 -0.223 7.750 1.00 84.25 77 VAL A C 1
ATOM 623 O O . VAL A 1 77 ? -8.574 -0.394 8.969 1.00 84.25 77 VAL A O 1
ATOM 626 N N . TYR A 1 78 ? -9.581 0.562 7.206 1.00 87.25 78 TYR A N 1
ATOM 627 C CA . TYR A 1 78 ? -10.584 1.273 7.996 1.00 87.25 78 TYR A CA 1
ATOM 628 C C . TYR A 1 78 ? -11.496 0.304 8.762 1.00 87.25 78 TYR A C 1
ATOM 630 O O . TYR A 1 78 ? -11.690 0.470 9.967 1.00 87.25 78 TYR A O 1
ATOM 638 N N . ALA A 1 79 ? -12.015 -0.732 8.095 1.00 85.69 79 ALA A N 1
ATOM 639 C CA . ALA A 1 79 ? -12.925 -1.704 8.698 1.00 85.69 79 ALA A CA 1
ATOM 640 C C . ALA A 1 79 ? -12.266 -2.482 9.847 1.00 85.69 79 ALA A C 1
ATOM 642 O O . ALA A 1 79 ? -12.831 -2.591 10.937 1.00 85.69 79 ALA A O 1
ATOM 643 N N . VAL A 1 80 ? -11.031 -2.949 9.636 1.00 82.12 80 VAL A N 1
ATOM 644 C CA . VAL A 1 80 ? -10.246 -3.649 10.666 1.00 82.12 80 VAL A CA 1
ATOM 645 C C . VAL A 1 80 ? -9.927 -2.724 11.845 1.00 82.12 80 VAL A C 1
ATOM 647 O O . VAL A 1 80 ? -9.997 -3.144 13.002 1.00 82.12 80 VAL A O 1
ATOM 650 N N . SER A 1 81 ? -9.624 -1.451 11.578 1.00 82.62 81 SER A N 1
ATOM 651 C CA . SER A 1 81 ? -9.325 -0.466 12.626 1.00 82.62 81 SER A CA 1
ATOM 652 C C . SER A 1 81 ? -10.551 -0.160 13.480 1.00 82.62 81 SER A C 1
ATOM 654 O O . SER A 1 81 ? -10.492 -0.251 14.704 1.00 82.62 81 SER A O 1
ATOM 656 N N . ARG A 1 82 ? -11.694 0.113 12.842 1.00 85.06 82 ARG A N 1
ATOM 657 C CA . ARG A 1 82 ? -12.960 0.399 13.530 1.00 85.06 82 ARG A CA 1
ATOM 658 C C . ARG A 1 82 ? -13.473 -0.777 14.343 1.00 85.06 82 ARG A C 1
ATOM 660 O O . ARG A 1 82 ? -14.114 -0.558 15.368 1.00 85.06 82 ARG A O 1
ATOM 667 N N . LYS A 1 83 ? -13.170 -2.016 13.951 1.00 79.50 83 LYS A N 1
ATOM 668 C CA . LYS A 1 83 ? -13.548 -3.186 14.748 1.00 79.50 83 LYS A CA 1
ATOM 669 C C . LYS A 1 83 ? -12.875 -3.194 16.122 1.00 79.50 83 LYS A C 1
ATOM 671 O O . LYS A 1 83 ? -13.532 -3.525 17.107 1.00 79.50 83 LYS A O 1
ATOM 676 N N . ARG A 1 84 ? -11.613 -2.753 16.217 1.00 71.50 84 ARG A N 1
ATOM 677 C CA . ARG A 1 84 ? -10.907 -2.605 17.507 1.00 71.50 84 ARG A CA 1
ATOM 678 C C . ARG A 1 84 ? -11.565 -1.571 18.427 1.00 71.50 84 ARG A C 1
ATOM 680 O O . ARG A 1 84 ? -11.434 -1.673 19.639 1.00 71.50 84 ARG A O 1
ATOM 687 N N . GLU A 1 85 ? -12.307 -0.628 17.854 1.00 79.69 85 GLU A N 1
ATOM 688 C CA . GLU A 1 85 ? -13.016 0.449 18.555 1.00 79.69 85 GLU A CA 1
ATOM 689 C C . GLU A 1 85 ? -14.509 0.148 18.797 1.00 79.69 85 GLU A C 1
ATOM 691 O O . GLU A 1 85 ? -15.259 1.038 19.194 1.00 79.69 85 GLU A O 1
ATOM 696 N N . GLY A 1 86 ? -14.977 -1.080 18.536 1.00 76.44 86 GLY A N 1
ATOM 697 C CA . GLY A 1 86 ? -16.390 -1.447 18.715 1.00 76.44 86 GLY A CA 1
ATOM 698 C C . GLY A 1 86 ? -17.307 -1.042 17.552 1.00 76.44 86 GLY A C 1
ATOM 699 O O . GLY A 1 86 ? -18.462 -0.677 17.765 1.00 76.44 86 GLY A O 1
ATOM 700 N N . GLY A 1 87 ? -16.798 -1.076 16.316 1.00 78.50 87 GLY A N 1
ATOM 701 C CA . GLY A 1 87 ? -17.565 -0.837 15.086 1.00 78.50 87 GLY A CA 1
ATOM 702 C C . GLY A 1 87 ? -18.809 -1.725 14.921 1.00 78.50 87 GLY A C 1
ATOM 703 O O . GLY A 1 87 ? -18.939 -2.782 15.541 1.00 78.50 87 GLY A O 1
ATOM 704 N N . LYS A 1 88 ? -19.745 -1.283 14.068 1.00 77.06 88 LYS A N 1
ATOM 705 C CA . LYS A 1 88 ? -21.079 -1.900 13.913 1.00 77.06 88 LYS A CA 1
ATOM 706 C C . LYS A 1 88 ? -21.038 -3.244 13.177 1.00 77.06 88 LYS A C 1
ATOM 708 O O . LYS A 1 88 ? -21.961 -4.038 13.325 1.00 77.06 88 LYS A O 1
ATOM 713 N N . GLY A 1 89 ? -19.995 -3.498 12.385 1.00 85.69 89 GLY A N 1
ATOM 714 C CA . GLY A 1 89 ? -19.818 -4.743 11.640 1.00 85.69 89 GLY A CA 1
ATOM 715 C C . GLY A 1 89 ? -18.920 -4.552 10.423 1.00 85.69 89 GLY A C 1
ATOM 716 O O . GLY A 1 89 ? -18.977 -3.514 9.764 1.00 85.69 89 GLY A O 1
ATOM 717 N N . ILE A 1 90 ? -18.122 -5.573 10.100 1.00 88.06 90 ILE A N 1
ATOM 718 C CA . ILE A 1 90 ? -17.034 -5.468 9.119 1.00 88.06 90 ILE A CA 1
ATOM 719 C C . ILE A 1 90 ? -17.509 -5.008 7.732 1.00 88.06 90 ILE A C 1
ATOM 721 O O . ILE A 1 90 ? -16.873 -4.155 7.122 1.00 88.06 90 ILE A O 1
ATOM 725 N N . PHE A 1 91 ? -18.670 -5.484 7.270 1.00 91.00 91 PHE A N 1
ATOM 726 C CA . PHE A 1 91 ? -19.252 -5.086 5.985 1.00 91.00 91 PHE A CA 1
ATOM 727 C C . PHE A 1 91 ? -19.640 -3.603 5.957 1.00 91.00 91 PHE A C 1
ATOM 729 O O . PHE A 1 91 ? -19.240 -2.859 5.061 1.00 91.00 91 PHE A O 1
ATOM 736 N N . SER A 1 92 ? -20.403 -3.156 6.960 1.00 92.44 92 SER A N 1
ATOM 737 C CA . SER A 1 92 ? -20.840 -1.760 7.058 1.00 92.44 92 SER A CA 1
ATOM 738 C C . SER A 1 92 ? -19.646 -0.820 7.196 1.00 92.44 92 SER A C 1
ATOM 740 O O . SER A 1 92 ? -19.637 0.253 6.590 1.00 92.44 92 SER A O 1
ATOM 742 N N . ASP A 1 93 ? -18.653 -1.202 8.000 1.00 92.38 93 ASP A N 1
ATOM 743 C CA . ASP A 1 93 ? -17.456 -0.396 8.209 1.00 92.38 93 ASP A CA 1
ATOM 744 C C . ASP A 1 93 ? -16.589 -0.360 6.938 1.00 92.38 93 ASP A C 1
ATOM 746 O O . ASP A 1 93 ? -16.098 0.711 6.588 1.00 92.38 93 ASP A O 1
ATOM 750 N N . PHE A 1 94 ? -16.497 -1.455 6.174 1.00 92.00 94 PHE A N 1
ATOM 751 C CA . PHE A 1 94 ? -15.817 -1.485 4.873 1.00 92.00 94 PHE A CA 1
ATOM 752 C C . PHE A 1 94 ? -16.467 -0.531 3.867 1.00 92.00 94 PHE A C 1
ATOM 754 O O . PHE A 1 94 ? -15.796 0.348 3.332 1.00 92.00 94 PHE A O 1
ATOM 761 N N . VAL A 1 95 ? -17.783 -0.630 3.644 1.00 93.94 95 VAL A N 1
ATOM 762 C CA . VAL A 1 95 ? -18.490 0.241 2.683 1.00 93.94 95 VAL A CA 1
ATOM 763 C C . VAL A 1 95 ? -18.382 1.713 3.093 1.00 93.94 95 VAL A C 1
ATOM 765 O O . VAL A 1 95 ? -18.194 2.593 2.246 1.00 93.94 95 VAL A O 1
ATOM 768 N N . LYS A 1 96 ? -18.453 1.999 4.399 1.00 93.06 96 LYS A N 1
ATOM 769 C CA . LYS A 1 96 ? -18.263 3.352 4.930 1.00 93.06 96 LYS A CA 1
ATOM 770 C C . LYS A 1 96 ? -16.837 3.854 4.702 1.00 93.06 96 LYS A C 1
ATOM 772 O O . LYS A 1 96 ? -16.672 4.982 4.241 1.00 93.06 96 LYS A O 1
ATOM 777 N N . GLY A 1 97 ? -15.830 3.032 4.997 1.00 89.56 97 GLY A N 1
ATOM 778 C CA . GLY A 1 97 ? -14.418 3.344 4.779 1.00 89.56 97 GLY A CA 1
ATOM 779 C C . GLY A 1 97 ? -14.119 3.622 3.311 1.00 89.56 97 GLY A C 1
ATOM 780 O O . GLY A 1 97 ? -13.516 4.647 2.997 1.00 89.56 97 GLY A O 1
ATOM 781 N N . TYR A 1 98 ? -14.648 2.778 2.421 1.00 91.31 98 TYR A N 1
ATOM 782 C CA . TYR A 1 98 ? -14.540 2.943 0.976 1.00 91.31 98 TYR A CA 1
ATOM 783 C C . TYR A 1 98 ? -15.058 4.314 0.542 1.00 91.31 98 TYR A C 1
ATOM 785 O O . TYR A 1 98 ? -14.317 5.088 -0.049 1.00 91.31 98 TYR A O 1
ATOM 793 N N . ARG A 1 99 ? -16.300 4.671 0.902 1.00 92.88 99 ARG A N 1
ATOM 794 C CA . ARG A 1 99 ? -16.895 5.967 0.529 1.00 92.88 99 ARG A CA 1
ATOM 795 C C . ARG A 1 99 ? -16.165 7.155 1.153 1.00 92.88 99 ARG A C 1
ATOM 797 O O . ARG A 1 99 ? -15.934 8.148 0.470 1.00 92.88 99 ARG A O 1
ATOM 804 N N . LYS A 1 100 ? -15.799 7.059 2.435 1.00 89.75 100 LYS A N 1
ATOM 805 C CA . LYS A 1 100 ? -15.149 8.148 3.180 1.00 89.75 100 LYS A CA 1
ATOM 806 C C . LYS A 1 100 ? -13.781 8.497 2.596 1.00 89.75 100 LYS A C 1
ATOM 808 O O . LYS A 1 100 ? -13.454 9.673 2.470 1.00 89.75 100 LYS A O 1
ATOM 813 N N . HIS A 1 101 ? -12.993 7.487 2.235 1.00 88.38 101 HIS A N 1
ATOM 814 C CA . HIS A 1 101 ? -11.605 7.667 1.812 1.00 88.38 101 HIS A CA 1
ATOM 815 C C . HIS A 1 101 ? -11.389 7.517 0.302 1.00 88.38 101 HIS A C 1
ATOM 817 O O . HIS A 1 101 ? -10.245 7.624 -0.147 1.00 88.38 101 HIS A O 1
ATOM 823 N N . PHE A 1 102 ? -12.456 7.326 -0.484 1.00 89.56 102 PHE A N 1
ATOM 824 C CA . PHE A 1 102 ? -12.382 7.087 -1.926 1.00 89.56 102 PHE A CA 1
ATOM 825 C C . PHE A 1 102 ? -11.537 8.136 -2.645 1.00 89.56 102 PHE A C 1
ATOM 827 O O . PHE A 1 102 ? -10.556 7.788 -3.285 1.00 89.56 102 PHE A O 1
ATOM 834 N N . LYS A 1 103 ? -11.869 9.427 -2.503 1.00 88.94 103 LYS A N 1
ATOM 835 C CA . LYS A 1 103 ? -11.216 10.509 -3.258 1.00 88.94 103 LYS A CA 1
ATOM 836 C C . LYS A 1 103 ? -9.709 10.570 -2.996 1.00 88.94 103 LYS A C 1
ATOM 838 O O . LYS A 1 103 ? -8.922 10.577 -3.937 1.00 88.94 103 LYS A O 1
ATOM 843 N N . SER A 1 104 ? -9.307 10.587 -1.726 1.00 85.94 104 SER A N 1
ATOM 844 C CA . SER A 1 104 ? -7.892 10.651 -1.345 1.00 85.94 104 SER A CA 1
ATOM 845 C C . SER A 1 104 ? -7.136 9.387 -1.762 1.00 85.94 104 SER A C 1
ATOM 847 O O . SER A 1 104 ? -6.051 9.483 -2.330 1.00 85.94 104 SER A O 1
ATOM 849 N N . SER A 1 105 ? -7.736 8.211 -1.561 1.00 87.44 105 SER A N 1
ATOM 850 C CA . SER A 1 105 ? -7.130 6.929 -1.941 1.00 87.44 105 SER A CA 1
ATOM 851 C C . SER A 1 105 ? -7.049 6.745 -3.448 1.00 87.44 105 SER A C 1
ATOM 853 O O . SER A 1 105 ? -6.106 6.139 -3.930 1.00 87.44 105 SER A O 1
ATOM 855 N N . PHE A 1 106 ? -8.003 7.283 -4.201 1.00 90.44 106 PHE A N 1
ATOM 856 C CA . PHE A 1 106 ? -8.010 7.246 -5.658 1.00 90.44 106 PHE A CA 1
ATOM 857 C C . PHE A 1 106 ? -6.893 8.113 -6.240 1.00 90.44 106 PHE A C 1
ATOM 859 O O . PHE A 1 106 ? -6.175 7.666 -7.126 1.00 90.44 106 PHE A O 1
ATOM 866 N N . ILE A 1 107 ? -6.684 9.323 -5.705 1.00 87.69 107 ILE A N 1
ATOM 867 C CA . ILE A 1 107 ? -5.577 10.202 -6.125 1.00 87.69 107 ILE A CA 1
ATOM 868 C C . ILE A 1 107 ? -4.222 9.530 -5.865 1.00 87.69 107 ILE A C 1
ATOM 870 O O . ILE A 1 107 ? -3.339 9.549 -6.718 1.00 87.69 107 ILE A O 1
ATOM 874 N N . ILE A 1 108 ? -4.064 8.897 -4.703 1.00 84.50 108 ILE A N 1
ATOM 875 C CA . ILE A 1 108 ? -2.854 8.134 -4.369 1.00 84.50 108 ILE A CA 1
ATOM 876 C C . ILE A 1 108 ? -2.748 6.870 -5.249 1.00 84.50 108 ILE A C 1
ATOM 878 O O . ILE A 1 108 ? -1.665 6.524 -5.717 1.00 84.50 108 ILE A O 1
ATOM 882 N N . GLY A 1 109 ? -3.883 6.230 -5.539 1.00 85.19 109 GLY A N 1
ATOM 883 C CA . GLY A 1 109 ? -4.048 5.136 -6.499 1.00 85.19 109 GLY A CA 1
ATOM 884 C C . GLY A 1 109 ? -3.532 5.471 -7.886 1.00 85.19 109 GLY A C 1
ATOM 885 O O . GLY A 1 109 ? -2.81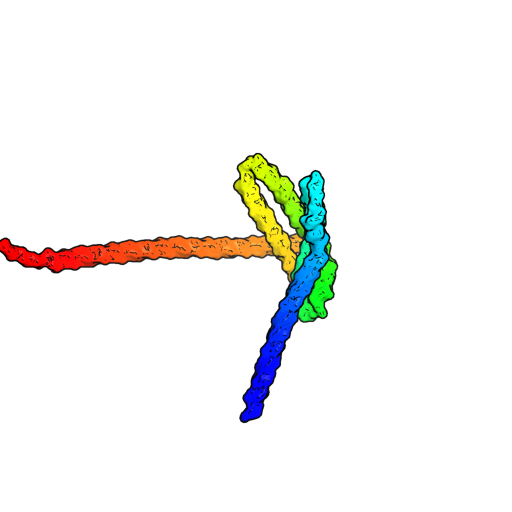6 4.669 -8.478 1.00 85.19 109 GLY A O 1
ATOM 886 N N . LEU A 1 110 ? -3.821 6.678 -8.366 1.00 88.12 110 LEU A N 1
ATOM 887 C CA . LEU A 1 110 ? -3.344 7.170 -9.650 1.00 88.12 110 LEU A CA 1
ATOM 888 C C . LEU A 1 110 ? -1.813 7.238 -9.693 1.00 88.12 110 LEU A C 1
ATOM 890 O O . LEU A 1 110 ? -1.214 6.790 -10.666 1.00 88.12 110 LEU A O 1
ATOM 894 N N . LEU A 1 111 ? -1.171 7.726 -8.625 1.00 84.19 111 LEU A N 1
ATOM 895 C CA . LEU A 1 111 ? 0.293 7.739 -8.526 1.00 84.19 111 LEU A CA 1
ATOM 896 C C . LEU A 1 111 ? 0.869 6.318 -8.572 1.00 84.19 111 LEU A C 1
ATOM 898 O O . LEU A 1 111 ? 1.821 6.065 -9.306 1.00 84.19 111 LEU A O 1
ATOM 902 N N . GLY A 1 112 ? 0.265 5.381 -7.834 1.00 82.44 112 GLY A N 1
ATOM 903 C CA . GLY A 1 112 ? 0.658 3.971 -7.862 1.00 82.44 112 GLY A CA 1
ATOM 904 C C . GLY A 1 112 ? 0.510 3.343 -9.252 1.00 82.44 112 GL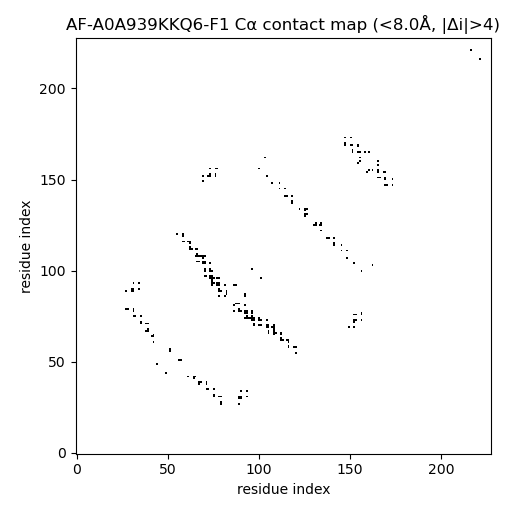Y A C 1
ATOM 905 O O . GLY A 1 112 ? 1.430 2.685 -9.731 1.00 82.44 112 GLY A O 1
ATOM 906 N N . ALA A 1 113 ? -0.609 3.595 -9.934 1.00 83.94 113 ALA A N 1
ATOM 907 C CA . ALA A 1 113 ? -0.868 3.086 -11.278 1.00 83.94 113 ALA A CA 1
ATOM 908 C C . ALA A 1 113 ? 0.129 3.636 -12.313 1.00 83.94 113 ALA A C 1
ATOM 910 O O . ALA A 1 113 ? 0.622 2.878 -13.149 1.00 83.94 113 ALA A O 1
ATOM 911 N N . VAL A 1 114 ? 0.483 4.924 -12.230 1.00 84.31 114 VAL A N 1
ATOM 912 C CA . VAL A 1 114 ? 1.511 5.535 -13.091 1.00 84.31 114 VAL A CA 1
ATOM 913 C C . VAL A 1 114 ? 2.870 4.871 -12.874 1.00 84.31 114 VAL A C 1
ATOM 915 O O . VAL A 1 114 ? 3.529 4.516 -13.849 1.00 84.31 114 VAL A O 1
ATOM 918 N N . LEU A 1 115 ? 3.268 4.643 -11.618 1.00 80.75 115 LEU A N 1
ATOM 919 C CA . LEU A 1 115 ? 4.529 3.969 -11.292 1.00 80.75 115 LEU A CA 1
ATOM 920 C C . LEU A 1 115 ? 4.574 2.538 -11.841 1.00 80.75 115 LEU A C 1
ATOM 922 O O . LEU A 1 115 ? 5.554 2.163 -12.479 1.00 80.75 115 LEU A O 1
ATOM 926 N N . ILE A 1 116 ? 3.499 1.764 -11.655 1.00 73.50 116 ILE A N 1
ATOM 927 C CA . ILE A 1 116 ? 3.389 0.396 -12.187 1.00 73.50 116 ILE A CA 1
ATOM 928 C C . ILE A 1 116 ? 3.510 0.409 -13.714 1.00 73.50 116 ILE A C 1
ATOM 930 O O . ILE A 1 116 ? 4.315 -0.332 -14.275 1.00 73.50 116 ILE A O 1
ATOM 934 N N . THR A 1 117 ? 2.757 1.284 -14.386 1.00 77.50 117 THR A N 1
ATOM 935 C CA . THR A 1 117 ? 2.765 1.393 -15.854 1.00 77.50 117 THR A CA 1
ATOM 936 C C . THR A 1 117 ? 4.147 1.759 -16.375 1.00 77.50 117 THR A C 1
ATOM 938 O O . THR A 1 117 ? 4.631 1.144 -17.321 1.00 77.50 117 THR A O 1
ATOM 941 N N . PHE A 1 118 ? 4.807 2.728 -15.735 1.00 78.94 118 PHE A N 1
ATOM 942 C CA . PHE A 1 118 ? 6.155 3.151 -16.092 1.00 78.94 118 PHE A CA 1
ATOM 943 C C . PHE A 1 118 ? 7.149 1.987 -16.006 1.00 78.94 118 PHE A C 1
ATOM 945 O O . PHE A 1 118 ? 7.913 1.765 -16.945 1.00 78.94 118 PHE A O 1
ATOM 952 N N . THR A 1 119 ? 7.122 1.205 -14.924 1.00 72.06 119 THR A N 1
ATOM 953 C CA . THR A 1 119 ? 8.011 0.043 -14.779 1.00 72.06 119 THR A CA 1
ATOM 954 C C . THR A 1 119 ? 7.720 -1.028 -15.816 1.00 72.06 119 THR A C 1
ATOM 956 O O . THR A 1 119 ? 8.649 -1.527 -16.446 1.00 72.06 119 THR A O 1
ATOM 959 N N . MET A 1 120 ? 6.446 -1.368 -16.021 1.00 71.94 120 MET A N 1
ATOM 960 C CA . MET A 1 120 ? 6.062 -2.415 -16.968 1.00 71.94 120 MET A CA 1
ATOM 961 C C . MET A 1 120 ? 6.404 -2.041 -18.415 1.00 71.94 120 MET A C 1
ATOM 963 O O . MET A 1 120 ? 6.889 -2.883 -19.167 1.00 71.94 120 MET A O 1
ATOM 967 N N . TYR A 1 121 ? 6.214 -0.775 -18.795 1.00 74.38 121 TYR A N 1
ATOM 968 C CA . TYR A 1 121 ? 6.518 -0.293 -20.142 1.00 74.38 121 TYR A CA 1
ATOM 969 C C . TYR A 1 121 ? 8.023 -0.294 -20.436 1.00 74.38 121 TYR A C 1
ATOM 971 O O . TYR A 1 121 ? 8.450 -0.724 -21.505 1.00 74.38 121 TYR A O 1
ATOM 979 N N . ASN A 1 122 ? 8.842 0.143 -19.477 1.00 74.00 122 ASN A N 1
ATOM 980 C CA . ASN A 1 122 ? 10.288 0.236 -19.680 1.00 74.00 122 ASN A CA 1
ATOM 981 C C . ASN A 1 122 ? 11.027 -1.094 -19.464 1.00 74.00 122 ASN A C 1
ATOM 983 O O . ASN A 1 122 ? 12.186 -1.205 -19.858 1.00 74.00 122 ASN A O 1
ATOM 987 N N . ALA A 1 123 ? 10.378 -2.113 -18.891 1.00 72.00 123 ALA A N 1
ATOM 988 C CA . ALA A 1 123 ? 11.000 -3.415 -18.651 1.00 72.00 123 ALA A CA 1
ATOM 989 C C . ALA A 1 123 ? 11.576 -4.047 -19.925 1.00 72.00 123 ALA A C 1
ATOM 991 O O . ALA A 1 123 ? 12.709 -4.519 -19.922 1.00 72.00 123 ALA A O 1
ATOM 992 N N . LEU A 1 124 ? 10.832 -3.983 -21.034 1.00 69.12 124 LEU A N 1
ATOM 993 C CA . LEU A 1 124 ? 11.283 -4.526 -22.315 1.00 69.12 124 LEU A CA 1
ATOM 994 C C . LEU A 1 124 ? 12.472 -3.735 -22.885 1.00 69.12 124 LEU A C 1
ATOM 996 O O . LEU A 1 124 ? 13.411 -4.325 -23.408 1.00 69.12 124 LEU A O 1
ATOM 1000 N N . PHE A 1 125 ? 12.449 -2.404 -22.755 1.00 76.69 125 PHE A N 1
ATOM 1001 C CA . PHE A 1 125 ? 13.522 -1.532 -23.235 1.00 76.69 125 PHE A CA 1
ATOM 1002 C C . PHE A 1 125 ? 14.852 -1.840 -22.543 1.00 76.69 125 PHE A C 1
ATOM 1004 O O . PHE A 1 125 ? 15.871 -2.002 -23.215 1.00 76.69 125 PHE A O 1
ATOM 1011 N N . PHE A 1 126 ? 14.848 -1.967 -21.214 1.00 73.50 126 PHE A N 1
ATOM 1012 C CA . PHE A 1 126 ? 16.079 -2.250 -20.481 1.00 73.50 126 PHE A CA 1
ATOM 1013 C C . PHE A 1 126 ? 16.580 -3.679 -20.685 1.00 73.50 126 PHE A C 1
ATOM 1015 O O . PHE A 1 126 ? 17.791 -3.889 -20.690 1.00 73.50 126 PHE A O 1
ATOM 1022 N N . PHE A 1 127 ? 15.664 -4.631 -20.885 1.00 70.44 127 PHE A N 1
ATOM 1023 C CA . PHE A 1 127 ? 16.011 -6.006 -21.229 1.00 70.44 127 PHE A CA 1
ATOM 1024 C C . PHE A 1 127 ? 16.702 -6.085 -22.598 1.00 70.44 127 PHE A C 1
ATOM 1026 O O . PHE A 1 127 ? 17.779 -6.656 -22.709 1.00 70.44 127 PHE A O 1
ATOM 1033 N N . ILE A 1 128 ? 16.136 -5.444 -23.629 1.00 75.31 128 ILE A N 1
ATOM 1034 C CA . ILE A 1 128 ? 16.722 -5.416 -24.983 1.00 75.31 128 ILE A CA 1
ATOM 1035 C C . ILE A 1 128 ? 18.052 -4.648 -25.013 1.00 75.31 128 ILE A C 1
ATOM 1037 O O . ILE A 1 128 ? 18.938 -4.986 -25.788 1.00 75.31 128 ILE A O 1
ATOM 1041 N N . SER A 1 129 ? 18.202 -3.620 -24.176 1.00 78.19 129 SER A N 1
ATOM 1042 C CA . SER A 1 129 ? 19.413 -2.790 -24.138 1.00 78.19 129 SER A CA 1
ATOM 1043 C C . SER A 1 129 ? 20.548 -3.379 -23.286 1.00 78.19 129 SER A C 1
ATOM 1045 O O . SER A 1 129 ? 21.517 -2.670 -23.027 1.00 78.19 129 SER A O 1
ATOM 1047 N N . GLU A 1 130 ? 20.414 -4.618 -22.792 1.00 81.44 130 GLU A N 1
ATOM 1048 C CA . GLU A 1 130 ? 21.381 -5.293 -21.903 1.00 81.44 130 GLU A CA 1
ATOM 1049 C C . GLU A 1 130 ? 21.718 -4.493 -20.623 1.00 81.44 130 GLU A C 1
ATOM 1051 O O . GLU A 1 130 ? 22.749 -4.678 -19.978 1.00 81.44 130 GLU A O 1
ATOM 1056 N N . MET A 1 131 ? 20.818 -3.598 -20.199 1.00 80.12 131 MET A N 1
ATOM 1057 C CA . MET A 1 131 ? 20.988 -2.743 -19.018 1.00 80.12 131 MET A CA 1
ATOM 1058 C C . MET A 1 131 ? 20.352 -3.367 -17.768 1.00 80.12 131 MET A C 1
ATOM 1060 O O . MET A 1 131 ? 19.687 -2.685 -16.982 1.00 80.12 131 MET A O 1
ATOM 1064 N N . GLU A 1 132 ? 20.543 -4.670 -17.566 1.00 74.38 132 GLU A N 1
ATOM 1065 C CA . GLU A 1 132 ? 19.850 -5.453 -16.531 1.00 74.38 132 GLU A CA 1
ATOM 1066 C C . GLU A 1 132 ? 20.083 -4.915 -15.111 1.00 74.38 132 GLU A C 1
ATOM 1068 O O . GLU A 1 132 ? 19.162 -4.861 -14.296 1.00 74.38 132 GLU A O 1
ATOM 1073 N N . VAL A 1 133 ? 21.298 -4.439 -14.820 1.00 76.00 133 VAL A N 1
ATOM 1074 C CA . VAL A 1 133 ? 21.640 -3.858 -13.512 1.00 76.00 133 VAL A CA 1
ATOM 1075 C C . VAL A 1 133 ? 20.869 -2.558 -13.264 1.00 76.00 133 VAL A C 1
ATOM 1077 O O . VAL A 1 133 ? 20.341 -2.347 -12.172 1.00 76.00 133 VAL A O 1
ATOM 1080 N N . ILE A 1 134 ? 20.762 -1.694 -14.277 1.00 75.38 134 ILE A N 1
ATOM 1081 C CA . ILE A 1 134 ? 20.015 -0.431 -14.180 1.00 75.38 134 ILE A CA 1
ATOM 1082 C C . ILE A 1 134 ? 18.521 -0.727 -14.026 1.00 75.38 134 ILE A C 1
ATOM 1084 O O . ILE A 1 134 ? 17.856 -0.111 -13.190 1.00 75.38 134 ILE A O 1
ATOM 1088 N N . PHE A 1 135 ? 18.005 -1.712 -14.766 1.00 74.94 135 PHE A N 1
ATOM 1089 C CA . PHE A 1 135 ? 16.628 -2.171 -14.628 1.00 74.94 135 PHE A CA 1
ATOM 1090 C C . PHE A 1 135 ? 16.324 -2.670 -13.217 1.00 74.94 135 PHE A C 1
ATOM 1092 O O . PHE A 1 135 ? 15.346 -2.229 -12.616 1.00 74.94 135 PHE A O 1
ATOM 1099 N N . ALA A 1 136 ? 17.187 -3.522 -12.658 1.00 69.50 136 ALA A N 1
ATOM 1100 C CA . ALA A 1 136 ? 17.023 -4.047 -11.309 1.00 69.50 136 ALA A CA 1
ATOM 1101 C C . ALA A 1 136 ? 16.991 -2.916 -10.268 1.00 69.50 136 ALA A C 1
ATOM 1103 O O . ALA A 1 136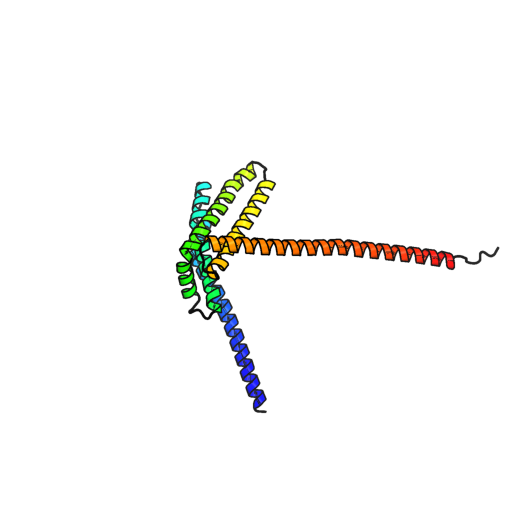 ? 16.105 -2.886 -9.412 1.00 69.50 136 ALA A O 1
ATOM 1104 N N . VAL A 1 137 ? 17.900 -1.938 -10.368 1.00 73.56 137 VAL A N 1
ATOM 1105 C CA . VAL A 1 137 ? 17.924 -0.772 -9.468 1.00 73.56 137 VAL A CA 1
ATOM 1106 C C . VAL A 1 137 ? 16.639 0.052 -9.584 1.00 73.56 137 VAL A C 1
ATOM 1108 O O . VAL A 1 137 ? 16.046 0.403 -8.561 1.00 73.56 137 VAL A O 1
ATOM 1111 N N . LEU A 1 138 ? 16.169 0.333 -10.802 1.00 74.31 138 LEU A N 1
ATOM 1112 C CA . LEU A 1 138 ? 14.914 1.058 -11.024 1.00 74.31 138 LEU A CA 1
ATOM 1113 C C . LEU A 1 138 ? 13.703 0.283 -10.492 1.00 74.31 138 LEU A C 1
ATOM 1115 O O . LEU A 1 138 ? 12.813 0.873 -9.881 1.00 74.31 138 LEU A O 1
ATOM 1119 N N . GLN A 1 139 ? 13.679 -1.036 -10.664 1.00 70.62 139 GLN A N 1
ATOM 1120 C CA . GLN A 1 139 ? 12.609 -1.890 -10.160 1.00 70.62 139 GLN A CA 1
ATOM 1121 C C . GLN A 1 139 ? 12.575 -1.892 -8.627 1.00 70.62 139 GLN A C 1
ATOM 1123 O O . GLN A 1 139 ? 11.500 -1.751 -8.042 1.00 70.62 139 GLN A O 1
ATOM 1128 N N . PHE A 1 140 ? 13.738 -1.950 -7.968 1.00 70.69 140 PHE A N 1
ATOM 1129 C CA . PHE A 1 140 ? 13.838 -1.778 -6.518 1.00 70.69 140 PHE A CA 1
ATOM 1130 C C . PHE A 1 140 ? 13.324 -0.406 -6.071 1.00 70.69 140 PHE A C 1
ATOM 1132 O O . PHE A 1 140 ? 12.543 -0.328 -5.123 1.00 70.69 140 PHE A O 1
ATOM 1139 N N . GLN A 1 141 ? 13.709 0.675 -6.755 1.00 72.56 141 GLN A N 1
ATOM 1140 C CA . GLN A 1 141 ? 13.231 2.024 -6.431 1.00 72.56 141 GLN A CA 1
ATOM 1141 C C . GLN A 1 141 ? 11.711 2.141 -6.560 1.00 72.56 141 GLN A C 1
ATOM 1143 O O . GLN A 1 141 ? 11.058 2.678 -5.663 1.00 72.56 141 GLN A O 1
ATOM 1148 N N . VAL A 1 142 ? 11.128 1.604 -7.634 1.00 75.19 142 VAL A N 1
ATOM 1149 C CA . VAL A 1 142 ? 9.673 1.619 -7.812 1.00 75.19 142 VAL A CA 1
ATOM 1150 C C . VAL A 1 142 ? 8.981 0.753 -6.767 1.00 75.19 142 VAL A C 1
ATOM 1152 O O . VAL A 1 142 ? 7.975 1.180 -6.208 1.00 75.19 142 VAL A O 1
ATOM 1155 N N . PHE A 1 143 ? 9.532 -0.409 -6.420 1.00 70.62 143 PHE A N 1
ATOM 1156 C CA . PHE A 1 143 ? 8.993 -1.234 -5.343 1.00 70.62 143 PHE A CA 1
ATOM 1157 C C . PHE A 1 143 ? 8.985 -0.485 -4.000 1.00 70.62 143 PHE A C 1
ATOM 1159 O O . PHE A 1 143 ? 7.967 -0.468 -3.307 1.00 70.62 143 PHE A O 1
ATOM 1166 N N . PHE A 1 144 ? 10.069 0.224 -3.668 1.00 75.62 144 PHE A N 1
ATOM 1167 C CA . PHE A 1 144 ? 10.119 1.087 -2.485 1.00 75.62 144 PHE A CA 1
ATOM 1168 C C . PHE A 1 144 ? 9.085 2.216 -2.534 1.00 75.62 144 PHE A C 1
ATOM 1170 O O . PHE A 1 144 ? 8.428 2.481 -1.525 1.00 75.62 144 PHE A O 1
ATOM 1177 N N . LEU A 1 145 ? 8.900 2.855 -3.692 1.00 77.38 145 LEU A N 1
ATOM 1178 C CA . LEU A 1 145 ? 7.875 3.884 -3.877 1.00 77.38 145 LEU A CA 1
ATOM 1179 C C . LEU A 1 145 ? 6.461 3.314 -3.719 1.00 77.38 145 LEU A C 1
ATOM 1181 O O . LEU A 1 145 ? 5.632 3.940 -3.064 1.00 77.38 145 LEU A O 1
ATOM 1185 N N . LEU A 1 146 ? 6.187 2.119 -4.242 1.00 73.75 146 LEU A N 1
ATOM 1186 C CA . LEU A 1 146 ? 4.896 1.448 -4.081 1.00 73.75 146 LEU A CA 1
ATOM 1187 C C . LEU A 1 146 ? 4.624 1.085 -2.619 1.00 73.75 146 LEU A C 1
ATOM 1189 O O . LEU A 1 146 ? 3.515 1.313 -2.136 1.00 73.75 146 LEU A O 1
ATOM 1193 N N . ILE A 1 147 ? 5.626 0.605 -1.876 1.00 71.81 147 ILE A N 1
ATOM 1194 C CA . ILE A 1 147 ? 5.488 0.385 -0.428 1.00 71.81 147 ILE A CA 1
ATOM 1195 C C . ILE A 1 147 ? 5.207 1.709 0.290 1.00 71.81 147 ILE A C 1
ATOM 1197 O O . ILE A 1 147 ? 4.320 1.765 1.142 1.00 71.81 147 ILE A O 1
ATOM 1201 N N . ALA A 1 148 ? 5.922 2.783 -0.056 1.00 73.31 148 ALA A N 1
ATOM 1202 C CA . ALA A 1 148 ? 5.696 4.100 0.532 1.00 73.31 148 ALA A CA 1
ATOM 1203 C C . ALA A 1 148 ? 4.273 4.611 0.246 1.00 73.31 148 ALA A C 1
ATOM 1205 O O . ALA A 1 148 ? 3.613 5.120 1.151 1.00 73.31 148 ALA A O 1
ATOM 1206 N N . VAL A 1 149 ? 3.771 4.408 -0.977 1.00 76.56 149 VAL A N 1
ATOM 1207 C CA . VAL A 1 149 ? 2.386 4.691 -1.376 1.00 76.56 149 VAL A CA 1
ATOM 1208 C C . VAL A 1 149 ? 1.404 3.878 -0.531 1.00 76.56 149 VAL A C 1
ATOM 1210 O O . VAL A 1 149 ? 0.483 4.450 0.044 1.00 76.56 149 VAL A O 1
ATOM 1213 N N . MET A 1 150 ? 1.618 2.575 -0.353 1.00 71.12 150 MET A N 1
ATOM 1214 C CA . MET A 1 150 ? 0.757 1.730 0.486 1.00 71.12 150 MET A CA 1
ATOM 1215 C C . MET A 1 150 ? 0.783 2.143 1.966 1.00 71.12 150 MET A C 1
ATOM 1217 O O . MET A 1 150 ? -0.244 2.097 2.646 1.00 71.12 150 MET A O 1
ATOM 1221 N N . ALA A 1 151 ? 1.928 2.616 2.464 1.00 74.44 151 ALA A N 1
ATOM 1222 C CA . ALA A 1 151 ? 2.084 3.118 3.828 1.00 74.44 151 ALA A CA 1
ATOM 1223 C C . ALA A 1 151 ? 1.327 4.435 4.090 1.00 74.44 151 ALA A C 1
ATOM 1225 O O . ALA A 1 151 ? 1.106 4.785 5.252 1.00 74.44 151 ALA A O 1
ATOM 1226 N N . THR A 1 152 ? 0.885 5.151 3.047 1.00 74.81 152 THR A N 1
ATOM 1227 C CA . THR A 1 152 ? 0.057 6.361 3.215 1.00 74.81 152 THR A CA 1
ATOM 1228 C C . THR A 1 152 ? -1.350 6.042 3.710 1.00 74.81 152 THR A C 1
ATOM 1230 O O . THR A 1 152 ? -1.962 6.860 4.396 1.00 74.81 152 THR A O 1
ATOM 1233 N N . VAL A 1 153 ? -1.862 4.845 3.406 1.00 73.25 153 VAL A N 1
ATOM 1234 C CA . VAL A 1 153 ? -3.247 4.458 3.696 1.00 73.25 153 VAL A CA 1
ATOM 1235 C C . VAL A 1 153 ? -3.541 4.428 5.200 1.00 73.25 153 VAL A C 1
ATOM 1237 O O . VAL A 1 153 ? -4.502 5.078 5.613 1.00 73.25 153 VAL A O 1
ATOM 1240 N N . PRO A 1 154 ? -2.719 3.787 6.055 1.00 71.19 154 PRO A N 1
ATOM 1241 C CA . PRO A 1 154 ? -2.883 3.888 7.503 1.00 71.19 154 PRO A CA 1
ATOM 1242 C C . PRO A 1 154 ? -2.830 5.335 8.012 1.00 71.19 154 PRO A C 1
ATOM 1244 O O . PRO A 1 154 ? -3.670 5.731 8.813 1.00 71.19 154 PRO A O 1
ATOM 1247 N N . VAL A 1 155 ? -1.887 6.155 7.531 1.00 73.88 155 VAL A N 1
ATOM 1248 C CA . VAL A 1 155 ? -1.741 7.553 7.985 1.00 73.88 155 VAL A CA 1
ATOM 1249 C C . VAL A 1 155 ? -2.980 8.378 7.638 1.00 73.88 155 VAL A C 1
ATOM 1251 O O . VAL A 1 155 ? -3.467 9.134 8.471 1.00 73.88 155 VAL A O 1
ATOM 1254 N N . MET A 1 156 ? -3.533 8.187 6.442 1.00 76.19 156 MET A N 1
ATOM 1255 C CA . MET A 1 156 ? -4.766 8.838 6.001 1.00 76.19 156 MET A CA 1
ATOM 1256 C C . MET A 1 156 ? -5.981 8.448 6.859 1.00 76.19 156 MET A C 1
ATOM 1258 O O . MET A 1 156 ? -6.882 9.261 7.052 1.00 76.19 156 MET A O 1
ATOM 1262 N N . ILE A 1 157 ? -6.023 7.206 7.347 1.00 71.62 157 ILE A N 1
ATOM 1263 C CA . ILE A 1 157 ? -7.129 6.694 8.165 1.00 71.62 157 ILE A CA 1
ATOM 1264 C C . ILE A 1 157 ? -7.034 7.193 9.611 1.00 71.62 157 ILE A C 1
ATOM 1266 O O . ILE A 1 157 ? -8.063 7.521 10.195 1.00 71.62 157 ILE A O 1
ATOM 1270 N N . TYR A 1 158 ? -5.826 7.270 10.178 1.00 74.69 158 TYR A N 1
ATOM 1271 C CA . TYR A 1 158 ? -5.629 7.619 11.590 1.00 74.69 158 TYR A CA 1
ATOM 1272 C C . TYR A 1 158 ? -5.427 9.113 11.868 1.00 74.69 158 TYR A C 1
ATOM 1274 O O . TYR A 1 158 ? -5.729 9.558 12.970 1.00 74.69 158 TYR A O 1
ATOM 1282 N N . GLU A 1 159 ? -4.898 9.892 10.923 1.00 68.38 159 GLU A N 1
ATOM 1283 C CA . GLU A 1 159 ? -4.450 11.270 11.184 1.00 68.38 159 GLU A CA 1
ATOM 1284 C C . GLU A 1 159 ? -5.148 12.321 10.324 1.00 68.38 159 GLU A C 1
ATOM 1286 O O . GLU A 1 159 ? -4.495 13.282 9.927 1.00 68.38 159 GLU A O 1
ATOM 1291 N N . GLU A 1 160 ? -6.438 12.116 10.027 1.00 64.06 160 GLU A N 1
ATOM 1292 C CA . GLU A 1 160 ? -7.325 13.018 9.269 1.00 64.06 160 GLU A CA 1
ATOM 1293 C C . GLU A 1 160 ? -6.727 14.417 9.013 1.00 64.06 160 GLU A C 1
ATOM 1295 O O . GLU A 1 160 ? -6.644 15.256 9.907 1.00 64.06 160 GLU A O 1
ATOM 1300 N N . GLY A 1 161 ? -6.270 14.655 7.782 1.00 67.69 161 GLY A N 1
ATOM 1301 C CA . GLY A 1 161 ? -5.546 15.869 7.412 1.00 67.69 161 GLY A CA 1
ATOM 1302 C C . GLY A 1 161 ? -5.467 16.042 5.900 1.00 67.69 161 GLY A C 1
ATOM 1303 O O . GLY A 1 161 ? -5.879 15.164 5.133 1.00 67.69 161 GLY A O 1
ATOM 1304 N N . ALA A 1 162 ? -4.945 17.183 5.447 1.00 79.38 162 ALA A N 1
ATOM 1305 C CA . ALA A 1 162 ? -4.795 17.445 4.019 1.00 79.38 162 ALA A CA 1
ATOM 1306 C C . ALA A 1 162 ? -3.863 16.404 3.368 1.00 79.38 162 ALA A C 1
ATOM 1308 O O . ALA A 1 162 ? -2.875 15.972 3.962 1.00 79.38 162 ALA A O 1
ATOM 1309 N N . LEU A 1 163 ? -4.126 16.033 2.110 1.00 75.38 163 LEU A N 1
ATOM 1310 C CA . LEU A 1 163 ? -3.370 14.987 1.399 1.00 75.38 163 LEU A CA 1
ATOM 1311 C C . LEU A 1 163 ? -1.851 15.257 1.386 1.00 75.38 163 LEU A C 1
ATOM 1313 O O . LEU A 1 163 ? -1.051 14.336 1.535 1.00 75.38 163 LEU A O 1
ATOM 1317 N N . ARG A 1 164 ? -1.447 16.532 1.302 1.00 80.19 164 ARG A N 1
ATOM 1318 C CA . ARG A 1 164 ? -0.041 16.961 1.390 1.00 80.19 164 ARG A CA 1
ATOM 1319 C C . ARG A 1 164 ? 0.595 16.648 2.749 1.00 80.19 164 ARG A C 1
ATOM 1321 O O . ARG A 1 164 ? 1.755 16.245 2.803 1.00 80.19 164 ARG A O 1
ATOM 1328 N N . GLU A 1 165 ? -0.145 16.827 3.837 1.00 80.56 165 GLU A N 1
ATOM 1329 C CA . GLU A 1 165 ? 0.333 16.526 5.189 1.00 80.56 165 GLU A CA 1
ATOM 1330 C C . GLU A 1 165 ? 0.453 15.021 5.401 1.00 80.56 165 GLU A C 1
ATOM 1332 O O . GLU A 1 165 ? 1.471 14.560 5.915 1.00 80.56 165 GLU A O 1
ATOM 1337 N N . VAL A 1 166 ? -0.534 14.253 4.928 1.00 79.75 166 VAL A N 1
ATOM 1338 C CA . VAL A 1 166 ? -0.508 12.784 4.949 1.00 79.75 166 VAL A CA 1
ATOM 1339 C C . VAL A 1 166 ? 0.713 12.258 4.196 1.00 79.75 166 VAL A C 1
ATOM 1341 O O . VAL A 1 166 ? 1.452 11.434 4.738 1.00 79.75 166 VAL A O 1
ATOM 1344 N N . LEU A 1 167 ? 0.986 12.768 2.991 1.00 78.12 167 LEU A N 1
ATOM 1345 C CA . LEU A 1 167 ? 2.174 12.394 2.218 1.00 78.12 167 LEU A CA 1
ATOM 1346 C C . LEU A 1 167 ? 3.468 12.749 2.955 1.00 78.12 167 LEU A C 1
ATOM 1348 O O . LEU A 1 167 ? 4.329 11.891 3.123 1.00 78.12 167 LEU A O 1
ATOM 1352 N N . SER A 1 168 ? 3.588 13.982 3.452 1.00 81.50 168 SER A N 1
ATOM 1353 C CA . SER A 1 168 ? 4.778 14.446 4.176 1.00 81.50 168 SER A CA 1
ATOM 1354 C C . SER A 1 168 ? 5.059 13.605 5.427 1.00 81.50 168 SER A C 1
ATOM 1356 O O . SER A 1 168 ? 6.184 13.147 5.644 1.00 81.50 168 SER A O 1
ATOM 1358 N N . LYS A 1 169 ? 4.030 13.333 6.237 1.00 80.56 169 LYS A N 1
ATOM 1359 C CA . LYS A 1 169 ? 4.148 12.498 7.439 1.00 80.56 169 LYS A CA 1
ATOM 1360 C C . LYS A 1 169 ? 4.483 11.050 7.101 1.00 80.56 169 LYS A C 1
ATOM 1362 O O . LYS A 1 169 ? 5.339 10.463 7.764 1.00 80.56 169 LYS A O 1
ATOM 1367 N N . THR A 1 170 ? 3.855 10.490 6.065 1.00 79.44 170 THR A N 1
ATOM 1368 C CA . THR A 1 170 ? 4.159 9.132 5.596 1.00 79.44 170 THR A CA 1
ATOM 1369 C C . THR A 1 170 ? 5.611 9.037 5.162 1.00 79.44 170 THR A C 1
ATOM 1371 O O . THR A 1 170 ? 6.314 8.143 5.617 1.00 79.44 170 THR A O 1
ATOM 1374 N N . PHE A 1 171 ? 6.094 9.995 4.369 1.00 79.38 171 PHE A N 1
ATOM 1375 C CA . PHE A 1 171 ? 7.468 9.997 3.879 1.00 79.38 171 PHE A CA 1
ATOM 1376 C C . PHE A 1 171 ? 8.479 10.094 5.028 1.00 79.38 171 PHE A C 1
ATOM 1378 O O . PHE A 1 171 ? 9.425 9.312 5.087 1.00 79.38 171 PHE A O 1
ATOM 1385 N N . LYS A 1 172 ? 8.235 10.975 6.009 1.00 79.31 172 LYS A N 1
ATOM 1386 C CA . LYS A 1 172 ? 9.077 11.079 7.214 1.00 79.31 172 LYS A CA 1
ATOM 1387 C C . LYS A 1 172 ? 9.102 9.779 8.021 1.00 79.31 172 LYS A C 1
ATOM 1389 O O . LYS A 1 172 ? 10.171 9.353 8.453 1.00 79.31 172 LYS A O 1
ATOM 1394 N N . ARG A 1 173 ? 7.946 9.140 8.235 1.00 76.88 173 ARG A N 1
ATOM 1395 C CA . ARG A 1 173 ? 7.855 7.868 8.975 1.00 76.88 173 ARG A CA 1
ATOM 1396 C C . ARG A 1 173 ? 8.514 6.723 8.228 1.00 76.88 173 ARG A C 1
ATOM 1398 O O . ARG A 1 173 ? 9.266 5.970 8.835 1.00 76.88 173 ARG A O 1
ATOM 1405 N N . PHE A 1 174 ? 8.259 6.625 6.931 1.00 74.69 174 PHE A N 1
ATOM 1406 C CA . PHE A 1 174 ? 8.844 5.620 6.062 1.00 74.69 174 PHE A CA 1
ATOM 1407 C C . PHE A 1 174 ? 10.369 5.721 6.061 1.00 74.69 174 PHE A C 1
ATOM 1409 O O . PHE A 1 174 ? 11.049 4.735 6.330 1.00 74.69 174 PHE A O 1
ATOM 1416 N N . PHE A 1 175 ? 10.907 6.931 5.883 1.00 75.50 175 PHE A N 1
ATOM 1417 C 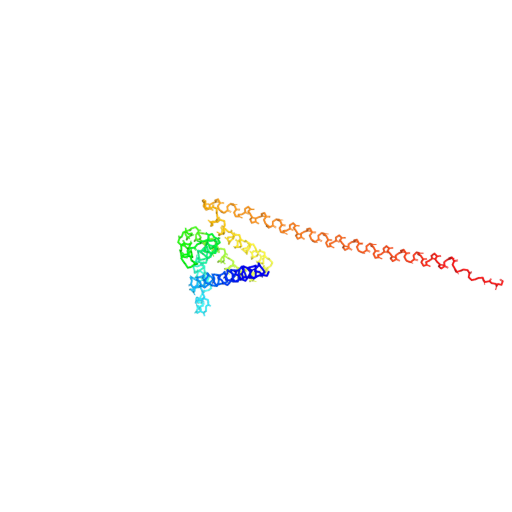CA . PHE A 1 175 ? 12.348 7.157 5.914 1.00 75.50 175 PHE A CA 1
ATOM 1418 C C . PHE A 1 175 ? 12.946 6.855 7.293 1.00 75.50 175 PHE A C 1
ATOM 1420 O O . PHE A 1 175 ? 13.990 6.218 7.384 1.00 75.50 175 PHE A O 1
ATOM 1427 N N . LYS A 1 176 ? 12.259 7.227 8.383 1.00 73.81 176 LYS A N 1
ATOM 1428 C CA . LYS A 1 176 ? 12.694 6.904 9.750 1.00 73.81 176 LYS A CA 1
ATOM 1429 C C . LYS A 1 176 ? 12.731 5.394 10.005 1.00 73.81 176 LYS A C 1
ATOM 1431 O O . LYS A 1 176 ? 13.703 4.907 10.577 1.00 73.81 176 LYS A O 1
ATOM 1436 N N . LEU A 1 177 ? 11.702 4.655 9.590 1.00 68.50 177 LEU A N 1
ATOM 1437 C CA . LEU A 1 177 ? 11.641 3.197 9.735 1.00 68.50 177 LEU A CA 1
ATOM 1438 C C . LEU A 1 177 ? 12.720 2.506 8.901 1.00 68.50 177 LEU A C 1
ATOM 1440 O O . LEU A 1 177 ? 13.428 1.656 9.430 1.00 68.50 177 LEU A O 1
ATOM 1444 N N . MET A 1 178 ? 12.900 2.926 7.648 1.00 67.00 178 MET A N 1
ATOM 1445 C CA . MET A 1 178 ? 13.968 2.432 6.777 1.00 67.00 178 MET A CA 1
ATOM 1446 C C . MET A 1 178 ? 15.346 2.685 7.383 1.00 67.00 178 MET A C 1
ATOM 1448 O O . MET A 1 178 ? 16.150 1.769 7.480 1.00 67.00 178 MET A O 1
ATOM 1452 N N . LEU A 1 179 ? 15.605 3.900 7.866 1.00 68.81 179 LEU A N 1
ATOM 1453 C CA . LEU A 1 179 ? 16.889 4.257 8.464 1.00 68.81 179 LEU A CA 1
ATOM 1454 C C . LEU A 1 179 ? 17.154 3.470 9.755 1.00 68.81 179 LEU A C 1
ATOM 1456 O O . LEU A 1 179 ? 18.278 3.036 9.989 1.00 68.81 179 LEU A O 1
ATOM 1460 N N . THR A 1 180 ? 16.110 3.210 10.548 1.00 63.72 180 THR A N 1
ATOM 1461 C CA . THR A 1 180 ? 16.201 2.373 11.755 1.00 63.72 180 THR A CA 1
ATOM 1462 C C . THR A 1 180 ? 16.470 0.907 11.403 1.00 63.72 180 THR A C 1
ATOM 1464 O O . THR A 1 180 ? 17.326 0.279 12.020 1.00 63.72 180 THR A O 1
ATOM 1467 N N . ALA A 1 181 ? 15.784 0.363 10.393 1.00 61.53 181 ALA A N 1
ATOM 1468 C CA . ALA A 1 181 ? 15.984 -1.008 9.929 1.00 61.53 181 ALA A CA 1
ATOM 1469 C C . ALA A 1 181 ? 17.387 -1.205 9.338 1.00 61.53 181 ALA A C 1
ATOM 1471 O O . ALA A 1 181 ? 18.084 -2.147 9.709 1.00 61.53 181 ALA A O 1
ATOM 1472 N N . THR A 1 182 ? 17.840 -0.278 8.491 1.00 65.38 182 THR A N 1
ATOM 1473 C CA . THR A 1 182 ? 19.197 -0.287 7.936 1.00 65.38 182 THR A CA 1
ATOM 1474 C C . THR A 1 182 ? 20.240 -0.194 9.043 1.00 65.38 182 THR A C 1
ATOM 1476 O O . THR A 1 182 ? 21.176 -0.985 9.049 1.00 65.38 182 THR A O 1
ATOM 1479 N N . ALA A 1 183 ? 20.067 0.703 10.020 1.00 62.50 183 ALA A N 1
ATOM 1480 C CA . ALA A 1 183 ? 20.974 0.805 11.160 1.00 62.50 183 ALA A CA 1
ATOM 1481 C C . ALA A 1 183 ? 21.022 -0.495 11.980 1.00 62.50 183 ALA A C 1
ATOM 1483 O O . ALA A 1 183 ? 22.108 -0.944 12.335 1.00 62.50 183 ALA A O 1
ATOM 1484 N N . ALA A 1 184 ? 19.878 -1.139 12.231 1.00 57.72 184 ALA A N 1
ATOM 1485 C CA . ALA A 1 184 ? 19.820 -2.415 12.945 1.00 57.72 184 ALA A CA 1
ATOM 1486 C C . ALA A 1 184 ? 20.555 -3.538 12.194 1.00 57.72 184 ALA A C 1
ATOM 1488 O O . ALA A 1 184 ? 21.329 -4.278 12.800 1.00 57.72 184 ALA A O 1
ATOM 1489 N N . VAL A 1 185 ? 20.373 -3.632 10.872 1.00 60.03 185 VAL A N 1
ATOM 1490 C CA . VAL A 1 185 ? 21.101 -4.590 10.023 1.00 60.03 185 VAL A CA 1
ATOM 1491 C C . VAL A 1 185 ? 22.603 -4.300 10.030 1.00 60.03 185 VAL A C 1
ATOM 1493 O O . VAL A 1 185 ? 23.405 -5.223 10.128 1.00 60.03 185 VAL A O 1
ATOM 1496 N N . LEU A 1 186 ? 23.001 -3.028 9.983 1.00 66.38 186 LEU A N 1
ATOM 1497 C CA . LEU A 1 186 ? 24.405 -2.616 9.981 1.00 66.38 186 LEU A CA 1
ATOM 1498 C C . LEU A 1 186 ? 25.083 -2.917 11.328 1.00 66.38 186 LEU A C 1
ATOM 1500 O O . LEU A 1 186 ? 26.201 -3.425 11.348 1.00 66.38 186 LEU A O 1
ATOM 1504 N N . ILE A 1 187 ? 24.381 -2.700 12.446 1.00 67.94 187 ILE A N 1
ATOM 1505 C CA . ILE A 1 187 ? 24.824 -3.104 13.791 1.00 67.94 187 ILE A CA 1
ATOM 1506 C C . ILE A 1 187 ? 24.963 -4.628 13.882 1.00 67.94 187 ILE A C 1
ATOM 1508 O O . ILE A 1 187 ? 25.950 -5.117 14.432 1.00 67.94 187 ILE A O 1
ATOM 1512 N N . LEU A 1 188 ? 24.014 -5.387 13.326 1.00 54.97 188 LEU A N 1
ATOM 1513 C CA . LEU A 1 188 ? 24.060 -6.851 13.299 1.00 54.97 188 LEU A CA 1
ATOM 1514 C C . LEU A 1 188 ? 25.249 -7.364 12.470 1.00 54.97 188 LEU A C 1
ATOM 1516 O O . LEU A 1 188 ? 25.989 -8.236 12.913 1.00 54.97 188 LEU A O 1
ATOM 1520 N N . LEU A 1 189 ? 25.497 -6.782 11.296 1.00 59.09 189 LEU A N 1
ATOM 1521 C CA . LEU A 1 189 ? 26.658 -7.119 10.468 1.00 59.09 189 LEU A CA 1
ATOM 1522 C C . LEU A 1 189 ? 27.976 -6.761 11.162 1.00 59.09 189 LEU A C 1
ATOM 1524 O O . LEU A 1 189 ? 28.911 -7.560 11.148 1.00 59.09 189 LEU A O 1
ATOM 1528 N N . LEU A 1 190 ? 28.042 -5.596 11.809 1.00 69.75 190 LEU A N 1
ATOM 1529 C CA . LEU A 1 190 ? 29.219 -5.156 12.553 1.00 69.75 190 LEU A CA 1
ATOM 1530 C C . LEU A 1 190 ? 29.502 -6.069 13.752 1.00 69.75 190 LEU A C 1
ATOM 1532 O O . LEU A 1 190 ? 30.652 -6.431 13.987 1.00 69.75 190 LEU A O 1
ATOM 1536 N N . THR A 1 191 ? 28.469 -6.490 14.484 1.00 64.62 191 THR A N 1
ATOM 1537 C CA . THR A 1 191 ? 28.615 -7.432 15.607 1.00 64.62 191 THR A CA 1
ATOM 1538 C C . THR A 1 191 ? 29.044 -8.820 15.142 1.00 64.62 191 THR A C 1
ATOM 1540 O O . THR A 1 191 ? 29.934 -9.404 15.758 1.00 64.62 191 THR A O 1
ATOM 1543 N N . VAL A 1 192 ? 28.511 -9.329 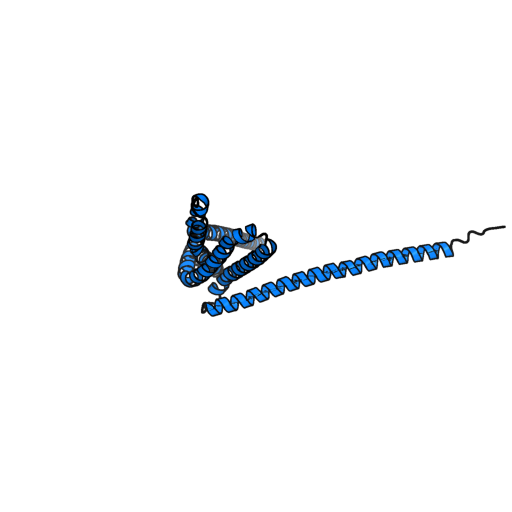14.027 1.00 65.25 192 VAL A N 1
ATOM 1544 C CA . VAL A 1 192 ? 28.971 -10.592 13.419 1.00 65.25 192 VAL A CA 1
ATOM 1545 C C . VAL A 1 192 ? 30.427 -10.487 12.948 1.00 65.25 192 VAL A C 1
ATOM 1547 O O . VAL A 1 192 ? 31.224 -11.394 13.194 1.00 65.25 192 VAL A O 1
ATOM 1550 N N . TYR A 1 193 ? 30.806 -9.373 12.318 1.00 70.31 193 TYR A N 1
ATOM 1551 C CA . TYR A 1 193 ? 32.171 -9.126 11.852 1.00 70.31 193 TYR A CA 1
ATOM 1552 C C . TYR A 1 193 ? 33.176 -9.034 13.012 1.00 70.31 193 TYR A C 1
ATOM 1554 O O . TYR A 1 193 ? 34.194 -9.727 13.004 1.00 70.31 193 TYR A O 1
ATOM 1562 N N . LEU A 1 194 ? 32.872 -8.244 14.047 1.00 69.69 194 LEU A N 1
ATOM 1563 C CA . LEU A 1 194 ? 33.719 -8.108 15.236 1.00 69.69 194 LEU A C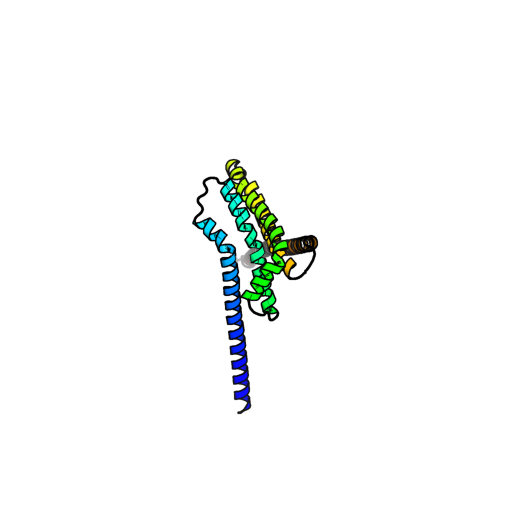A 1
ATOM 1564 C C . LEU A 1 194 ? 33.791 -9.410 16.043 1.00 69.69 194 LEU A C 1
ATOM 1566 O O . LEU A 1 194 ? 34.875 -9.799 16.475 1.00 69.69 194 LEU A O 1
ATOM 1570 N N . GLY A 1 195 ? 32.673 -10.127 16.191 1.00 63.50 195 GLY A N 1
ATOM 1571 C CA . GLY A 1 195 ? 32.644 -11.440 16.838 1.00 63.50 195 GLY A CA 1
ATOM 1572 C C . GLY A 1 195 ? 33.555 -12.447 16.134 1.00 63.50 195 GLY A C 1
ATOM 1573 O O . GLY A 1 195 ? 34.283 -13.190 16.790 1.00 63.50 195 GLY A O 1
ATOM 1574 N N . ARG A 1 196 ? 33.604 -12.411 14.796 1.00 57.47 196 ARG A N 1
ATOM 1575 C CA . ARG A 1 196 ? 34.515 -13.246 14.005 1.00 57.47 196 ARG A CA 1
ATOM 1576 C C . ARG A 1 196 ? 35.986 -12.914 14.269 1.00 57.47 196 ARG A C 1
ATOM 1578 O O . ARG A 1 196 ? 36.787 -13.836 14.376 1.00 57.47 196 ARG A O 1
ATOM 1585 N N . ILE A 1 197 ? 36.339 -11.637 14.420 1.00 67.50 197 ILE A N 1
ATOM 1586 C CA . ILE A 1 197 ? 37.712 -11.217 14.752 1.00 67.50 197 ILE A CA 1
ATOM 1587 C C . ILE A 1 197 ? 38.109 -11.733 16.141 1.00 67.50 197 ILE A C 1
ATOM 1589 O O . ILE A 1 197 ? 39.147 -12.374 16.274 1.00 67.50 197 ILE A O 1
ATOM 1593 N N . VAL A 1 198 ? 37.260 -11.539 17.155 1.00 63.91 198 VAL A N 1
ATOM 1594 C CA . VAL A 1 198 ? 37.544 -11.957 18.541 1.00 63.91 198 VAL A CA 1
ATOM 1595 C C . VAL A 1 198 ? 37.695 -13.477 18.661 1.00 63.91 198 VAL A C 1
ATOM 1597 O O . VAL A 1 198 ? 38.626 -13.953 19.310 1.00 63.91 198 VAL A O 1
ATOM 1600 N N . ILE A 1 199 ? 36.825 -14.250 18.001 1.00 59.66 199 ILE A N 1
ATOM 1601 C CA . ILE A 1 199 ? 36.888 -15.720 18.009 1.00 59.66 199 ILE A CA 1
ATOM 1602 C C . ILE A 1 199 ? 38.174 -16.215 17.334 1.00 59.66 199 ILE A C 1
ATOM 1604 O O . ILE A 1 199 ? 38.844 -17.095 17.872 1.00 59.66 199 ILE A O 1
ATOM 1608 N N . VAL A 1 200 ? 38.562 -15.631 16.195 1.00 54.72 200 VAL A N 1
ATOM 1609 C CA . VAL A 1 200 ? 39.814 -15.986 15.505 1.00 54.72 200 VAL A CA 1
ATOM 1610 C C . VAL A 1 200 ? 41.026 -15.652 16.381 1.00 54.72 200 VAL A C 1
ATOM 1612 O O . VAL A 1 200 ? 41.902 -16.499 16.544 1.00 54.72 200 VAL A O 1
ATOM 1615 N N . THR A 1 201 ? 41.063 -14.479 17.020 1.00 57.81 201 THR A N 1
ATOM 1616 C CA . THR A 1 201 ? 42.159 -14.100 17.928 1.00 57.81 201 THR A CA 1
ATOM 1617 C C . THR A 1 201 ? 42.251 -15.018 19.149 1.00 57.81 201 THR A C 1
ATOM 1619 O O . THR A 1 201 ? 43.356 -15.383 19.540 1.00 57.81 201 THR A O 1
ATOM 1622 N N . LEU A 1 202 ? 41.123 -15.450 19.724 1.00 55.31 202 LEU A N 1
ATOM 1623 C CA . LEU A 1 202 ? 41.112 -16.397 20.843 1.00 55.31 202 LEU A CA 1
ATOM 1624 C C . LEU A 1 202 ? 41.605 -17.785 20.423 1.00 55.31 202 LEU A C 1
ATOM 1626 O O . LEU A 1 202 ? 42.449 -18.354 21.109 1.00 55.31 202 LEU A O 1
ATOM 1630 N N . ILE A 1 203 ? 41.142 -18.317 19.288 1.00 56.44 203 ILE A N 1
ATOM 1631 C CA . ILE A 1 203 ? 41.568 -19.637 18.793 1.00 56.44 203 ILE A CA 1
ATOM 1632 C C . ILE A 1 203 ? 43.071 -19.643 18.497 1.00 56.44 203 ILE A C 1
ATOM 1634 O O . ILE A 1 203 ? 43.781 -20.542 18.946 1.00 56.44 203 ILE A O 1
ATOM 1638 N N . PHE A 1 204 ? 43.579 -18.623 17.799 1.00 55.62 204 PHE A N 1
ATOM 1639 C CA . PHE A 1 204 ? 45.011 -18.511 17.520 1.00 55.62 204 PHE A CA 1
ATOM 1640 C C . PHE A 1 204 ? 45.833 -18.234 18.783 1.00 55.62 204 PHE A C 1
ATOM 1642 O O . PHE A 1 204 ? 46.905 -18.814 18.941 1.00 55.62 204 PHE A O 1
ATOM 1649 N N . GLY A 1 205 ? 45.328 -17.411 19.705 1.00 58.97 205 GLY A N 1
ATOM 1650 C CA . GLY A 1 205 ? 45.977 -17.121 20.984 1.00 58.97 205 GLY A CA 1
ATOM 1651 C C . GLY A 1 205 ? 46.105 -18.358 21.875 1.00 58.97 205 GLY A C 1
ATOM 1652 O O . GLY A 1 205 ? 47.190 -18.635 22.383 1.00 58.97 205 GLY A O 1
ATOM 1653 N N . PHE A 1 206 ? 45.039 -19.155 22.006 1.00 55.75 206 PHE A N 1
ATOM 1654 C CA . PHE A 1 206 ? 45.072 -20.413 22.756 1.00 55.75 206 PHE A CA 1
ATOM 1655 C C . PHE A 1 206 ? 45.921 -21.483 22.066 1.00 55.75 206 PHE A C 1
ATOM 1657 O O . PHE A 1 206 ? 46.646 -22.206 22.748 1.00 55.75 206 PHE A O 1
ATOM 1664 N N . ALA A 1 207 ? 45.904 -21.564 20.732 1.00 58.84 207 ALA A N 1
ATOM 1665 C CA . ALA A 1 207 ? 46.777 -22.472 19.990 1.00 58.84 207 ALA A CA 1
ATOM 1666 C C . ALA A 1 207 ? 48.264 -22.114 20.175 1.00 58.84 207 ALA A C 1
ATOM 1668 O O . ALA A 1 207 ? 49.079 -22.994 20.450 1.00 58.84 207 ALA A O 1
ATOM 1669 N N . LEU A 1 208 ? 48.618 -20.826 20.103 1.00 61.66 208 LEU A N 1
ATOM 1670 C CA . LEU A 1 208 ? 49.971 -20.334 20.382 1.00 61.66 208 LEU A CA 1
ATOM 1671 C C . LEU A 1 208 ? 50.385 -20.592 21.833 1.00 61.66 208 LEU A C 1
ATOM 1673 O O . LEU A 1 208 ? 51.497 -21.061 22.068 1.00 61.66 208 LEU A O 1
ATOM 1677 N N . ALA A 1 209 ? 49.494 -20.351 22.796 1.00 63.22 209 ALA A N 1
ATOM 1678 C CA . ALA A 1 209 ? 49.747 -20.637 24.205 1.00 63.22 209 ALA A CA 1
ATOM 1679 C C . ALA A 1 209 ? 49.966 -22.139 24.458 1.00 63.22 209 ALA A C 1
ATOM 1681 O O . ALA A 1 209 ? 50.892 -22.507 25.178 1.00 63.22 209 ALA A O 1
ATOM 1682 N N . ALA A 1 210 ? 49.185 -23.012 23.816 1.00 65.94 210 ALA A N 1
ATOM 1683 C CA . ALA A 1 210 ? 49.349 -24.461 23.905 1.00 65.94 210 ALA A CA 1
ATOM 1684 C C . ALA A 1 210 ? 50.669 -24.936 23.271 1.00 65.94 210 ALA A C 1
ATOM 1686 O O . ALA A 1 210 ? 51.361 -25.785 23.836 1.00 65.94 210 ALA A O 1
ATOM 1687 N N . ILE A 1 211 ? 51.068 -24.360 22.130 1.00 70.88 211 ILE A N 1
ATOM 1688 C CA . ILE A 1 211 ? 52.367 -24.636 21.494 1.00 70.88 211 ILE A CA 1
ATOM 1689 C C . ILE A 1 211 ? 53.520 -24.153 22.385 1.00 70.88 211 ILE A C 1
ATOM 1691 O O . ILE A 1 211 ? 54.503 -24.877 22.570 1.00 70.88 211 ILE A O 1
ATOM 1695 N N . ALA A 1 212 ? 53.397 -22.966 22.980 1.00 67.19 212 ALA A N 1
ATOM 1696 C CA . ALA A 1 212 ? 54.380 -22.424 23.911 1.00 67.19 212 ALA A CA 1
ATOM 1697 C C . ALA A 1 212 ? 54.509 -23.299 25.169 1.00 67.19 212 ALA A C 1
ATOM 1699 O O . ALA A 1 212 ? 55.624 -23.666 25.538 1.00 67.19 212 ALA A O 1
ATOM 1700 N N . GLN A 1 213 ? 53.389 -23.717 25.770 1.00 66.69 213 GLN A N 1
ATOM 1701 C CA . GLN A 1 213 ? 53.369 -24.635 26.913 1.00 66.69 213 GLN A CA 1
ATOM 1702 C C . GLN A 1 213 ? 53.984 -25.993 26.574 1.00 66.69 213 GLN A C 1
ATOM 1704 O O . GLN A 1 213 ? 54.807 -26.490 27.338 1.00 66.69 213 GLN A O 1
ATOM 1709 N N . LYS A 1 214 ? 53.656 -26.575 25.414 1.00 67.69 214 LYS A N 1
ATOM 1710 C CA . LYS A 1 214 ? 54.251 -27.839 24.954 1.00 67.69 214 LYS A CA 1
ATOM 1711 C C . LYS A 1 214 ? 55.765 -27.715 24.765 1.00 67.69 214 LYS A C 1
ATOM 1713 O O . LYS A 1 214 ? 56.506 -28.615 25.147 1.00 67.69 214 LYS A O 1
ATOM 1718 N N . THR A 1 215 ? 56.232 -26.598 24.209 1.00 72.31 215 THR A N 1
ATOM 1719 C CA . THR A 1 215 ? 57.665 -26.336 23.992 1.00 72.31 215 THR A CA 1
ATOM 1720 C C . THR A 1 215 ? 58.414 -26.146 25.315 1.00 72.31 215 THR A C 1
ATOM 1722 O O . THR A 1 215 ? 59.506 -26.685 25.485 1.00 72.31 215 THR A O 1
ATOM 1725 N N . LEU A 1 216 ? 57.817 -25.431 26.275 1.00 71.31 216 LEU A N 1
ATOM 1726 C CA . LEU A 1 216 ? 58.337 -25.284 27.639 1.00 71.31 216 LEU A CA 1
ATOM 1727 C C . LEU A 1 216 ? 58.383 -26.624 28.382 1.00 71.31 216 LEU A C 1
ATOM 1729 O O . LEU A 1 216 ? 59.413 -26.963 28.954 1.00 71.31 216 LEU A O 1
ATOM 1733 N N . TYR A 1 217 ? 57.310 -27.412 28.316 1.00 75.06 217 TYR A N 1
ATOM 1734 C CA . TYR A 1 217 ? 57.226 -28.739 28.927 1.00 75.06 217 TYR A CA 1
ATOM 1735 C C . TYR A 1 217 ? 58.295 -29.692 28.372 1.00 75.06 217 TYR A C 1
ATOM 1737 O O . TYR A 1 217 ? 59.013 -30.3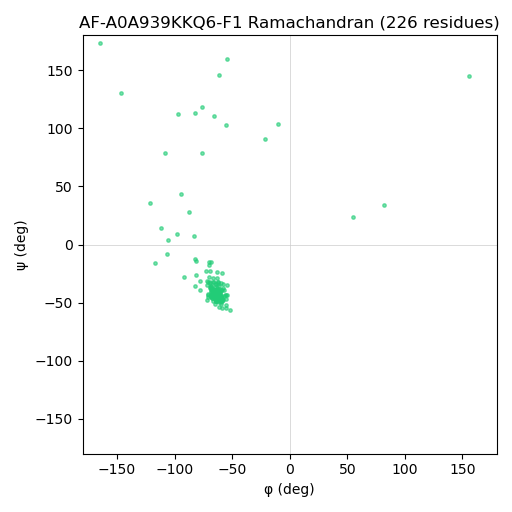27 29.139 1.00 75.06 217 TYR A O 1
ATOM 1745 N N . LEU A 1 218 ? 58.470 -29.735 27.045 1.00 73.94 218 LEU A N 1
ATOM 1746 C CA . LEU A 1 218 ? 59.507 -30.548 26.401 1.00 73.94 218 LEU A CA 1
ATOM 1747 C C . LEU A 1 218 ? 60.928 -30.084 26.748 1.00 73.94 218 LEU A C 1
ATOM 1749 O O . LEU A 1 218 ? 61.812 -30.924 26.865 1.00 73.94 218 LEU A O 1
ATOM 1753 N N . ARG A 1 219 ? 61.169 -28.781 26.944 1.00 73.00 219 ARG A N 1
ATOM 1754 C CA . ARG A 1 219 ? 62.474 -28.288 27.422 1.00 73.00 219 ARG A CA 1
ATOM 1755 C C . ARG A 1 219 ? 62.728 -28.610 28.896 1.00 73.00 219 ARG A C 1
ATOM 1757 O O . ARG A 1 219 ? 63.870 -28.874 29.248 1.00 73.00 219 ARG A O 1
ATOM 1764 N N . LEU A 1 220 ? 61.693 -28.598 29.736 1.00 71.00 220 LEU A N 1
ATOM 1765 C CA . LEU A 1 220 ? 61.806 -28.879 31.172 1.00 71.00 220 LEU A CA 1
ATOM 1766 C C . LEU A 1 220 ? 61.937 -30.379 31.486 1.00 71.00 220 LEU A C 1
ATOM 1768 O O . LEU A 1 220 ? 62.598 -30.730 32.455 1.00 71.00 220 LEU A O 1
ATOM 1772 N N . LEU A 1 221 ? 61.342 -31.261 30.676 1.00 63.34 221 LEU A N 1
ATOM 1773 C CA . LEU A 1 221 ? 61.380 -32.723 30.875 1.00 63.34 221 LEU A CA 1
ATOM 1774 C C . LEU A 1 221 ? 62.300 -33.463 29.889 1.00 63.34 221 LEU A C 1
ATOM 1776 O O . LEU A 1 221 ? 62.550 -34.654 30.044 1.00 63.34 221 LEU A O 1
ATOM 1780 N N . GLY A 1 222 ? 62.816 -32.763 28.877 1.00 56.16 222 GLY A N 1
ATOM 1781 C CA . GLY A 1 222 ? 63.671 -33.291 27.812 1.00 56.16 222 GLY A CA 1
ATOM 1782 C C . GLY A 1 222 ? 65.168 -33.319 28.116 1.00 56.16 222 GLY A C 1
ATOM 1783 O O . GLY A 1 222 ? 65.964 -33.282 27.180 1.00 56.16 222 GLY A O 1
ATOM 1784 N N . GLN A 1 223 ? 65.570 -33.431 29.382 1.00 52.44 223 GLN A N 1
ATOM 1785 C CA . GLN A 1 223 ? 66.848 -34.065 29.714 1.00 52.44 223 GLN A CA 1
ATOM 1786 C C . GLN A 1 223 ? 66.587 -35.427 30.370 1.00 52.44 223 GLN A C 1
ATOM 1788 O O . GLN A 1 223 ? 66.685 -35.556 31.589 1.00 52.44 223 GLN A O 1
ATOM 1793 N N . PRO A 1 224 ? 66.275 -36.479 29.587 1.00 48.69 224 PRO A N 1
ATOM 1794 C CA . PRO A 1 224 ? 66.653 -37.811 30.006 1.00 48.69 224 PRO A CA 1
ATOM 1795 C C . PRO A 1 224 ? 68.180 -37.850 29.990 1.00 48.69 224 PRO A C 1
ATOM 1797 O O . PRO A 1 224 ? 68.811 -37.741 28.937 1.00 48.69 224 PRO A O 1
ATOM 1800 N N . ASP A 1 225 ? 68.727 -37.930 31.194 1.00 54.94 225 ASP A N 1
ATOM 1801 C CA . ASP A 1 225 ? 70.076 -38.330 31.565 1.00 54.94 225 ASP A CA 1
ATOM 1802 C C . ASP A 1 225 ? 70.743 -39.185 30.465 1.00 54.94 225 ASP A C 1
ATOM 1804 O O . ASP A 1 225 ? 70.607 -40.412 30.417 1.00 54.94 225 ASP A O 1
ATOM 1808 N N . LYS A 1 226 ? 71.454 -38.538 29.529 1.00 47.91 226 LYS A N 1
ATOM 1809 C CA . LYS A 1 226 ? 72.398 -39.238 28.657 1.00 47.91 226 LYS A CA 1
ATOM 1810 C C . LYS A 1 226 ? 73.629 -39.516 29.504 1.00 47.91 226 LYS A C 1
ATOM 1812 O O . LYS A 1 226 ? 74.641 -38.835 29.393 1.00 47.91 226 LYS A O 1
ATOM 1817 N N . LYS A 1 227 ? 73.526 -40.553 30.336 1.00 47.91 227 LYS A N 1
ATOM 1818 C CA . LYS A 1 227 ? 74.686 -41.296 30.816 1.00 47.91 227 LYS A CA 1
ATOM 1819 C C . LYS A 1 227 ? 75.474 -41.783 29.603 1.00 47.91 227 LYS A C 1
ATOM 1821 O O . LYS A 1 227 ? 75.068 -42.745 28.948 1.00 47.91 227 LYS A O 1
ATOM 1826 N N . LYS A 1 228 ? 76.575 -41.101 29.318 1.00 42.00 228 LYS A N 1
ATOM 1827 C CA . LYS A 1 228 ? 77.909 -41.672 29.115 1.00 42.00 228 LYS A CA 1
ATOM 1828 C C . LYS A 1 228 ? 78.931 -40.552 29.199 1.00 42.00 228 LYS A C 1
ATOM 1830 O O . LYS A 1 228 ? 78.776 -39.580 28.432 1.00 42.00 228 LYS A O 1
#

Mean predicted aligned error: 13.66 Å

pLDDT: mean 75.11, std 9.92, range [42.0, 93.94]